Protein AF-A0A7C7LT31-F1 (afdb_monomer_lite)

Secondary structure (DSSP, 8-state):
---TT----TT--SS----HHHHHHHHHHHHHHHHHHHHHHHHHHHHHHH-GGGGGGGHHHHHHHHHHHHHHHTT-HHHHHHHHHHHHHHHHHHHHHHHHHHHHHHTT-HHHHHHHHHHHHHHHHHHHHHHHHTSHHHHHHHHTPPP--GGGGG--TT-EEEE-TTT--EEEE-GGG--TT-B-TTT--BSS-GGGTTT-

Structure (mmCIF, N/CA/C/O backbone):
data_AF-A0A7C7LT31-F1
#
_entry.id   AF-A0A7C7LT31-F1
#
loop_
_atom_site.group_PDB
_atom_site.id
_atom_site.type_symbol
_atom_site.label_atom_id
_atom_site.label_alt_id
_atom_site.label_comp_id
_atom_site.label_asym_id
_atom_site.label_entity_id
_atom_site.label_seq_id
_atom_site.pdbx_PDB_ins_code
_atom_site.Cartn_x
_atom_site.Cartn_y
_atom_site.Cartn_z
_atom_site.occupancy
_atom_site.B_iso_or_equiv
_atom_site.auth_seq_id
_atom_site.auth_comp_id
_atom_site.auth_asym_id
_atom_site.auth_atom_id
_atom_site.pdbx_PDB_model_num
ATOM 1 N N . MET A 1 1 ? -33.731 3.104 19.868 1.00 31.05 1 MET A N 1
ATOM 2 C CA . MET A 1 1 ? -33.285 1.792 20.377 1.00 31.05 1 MET A CA 1
ATOM 3 C C . MET A 1 1 ? -31.829 1.647 19.975 1.00 31.05 1 MET A C 1
ATOM 5 O O . MET A 1 1 ? -31.552 1.306 18.834 1.00 31.05 1 MET A O 1
ATOM 9 N N . GLN A 1 2 ? -30.932 2.089 20.855 1.00 33.53 2 GLN A N 1
ATOM 10 C CA . GLN A 1 2 ? -29.482 2.021 20.676 1.00 33.53 2 GLN A CA 1
ATOM 11 C C . GLN A 1 2 ? -29.031 0.594 20.988 1.00 33.53 2 GLN A C 1
ATOM 13 O O . GLN A 1 2 ? -29.342 0.083 22.062 1.00 33.53 2 GLN A O 1
ATOM 18 N N . SER A 1 3 ? -28.372 -0.052 20.026 1.00 32.75 3 SER A N 1
ATOM 19 C CA . SER A 1 3 ? -27.660 -1.314 20.252 1.00 32.75 3 SER A CA 1
ATOM 20 C C . SER A 1 3 ? -26.448 -1.003 21.124 1.00 32.75 3 SER A C 1
ATOM 22 O O . SER A 1 3 ? -25.732 -0.046 20.834 1.00 32.75 3 SER A O 1
ATOM 24 N N . GLY A 1 4 ? -26.246 -1.763 22.198 1.00 39.78 4 GLY A N 1
ATOM 25 C CA . GLY A 1 4 ? -25.195 -1.560 23.202 1.00 39.78 4 GLY A CA 1
ATOM 26 C C . GLY A 1 4 ? -23.778 -1.909 22.732 1.00 39.78 4 GLY A C 1
ATOM 27 O O . GLY A 1 4 ? -22.994 -2.407 23.529 1.00 39.78 4 GLY A O 1
ATOM 28 N N . ASP A 1 5 ? -23.459 -1.659 21.461 1.00 44.97 5 ASP A N 1
ATOM 29 C CA . ASP A 1 5 ? -22.181 -2.022 20.831 1.00 44.97 5 ASP A CA 1
ATOM 30 C C . ASP A 1 5 ? -21.259 -0.809 20.604 1.00 44.97 5 ASP A C 1
ATOM 32 O O . ASP A 1 5 ? -20.153 -0.944 20.078 1.00 44.97 5 ASP A O 1
ATOM 36 N N . ASP A 1 6 ? -21.690 0.388 21.014 1.00 41.38 6 ASP A N 1
ATOM 37 C CA . ASP A 1 6 ? -20.847 1.579 20.983 1.00 41.38 6 ASP A CA 1
ATOM 38 C C . ASP A 1 6 ? -19.864 1.535 22.160 1.00 41.38 6 ASP A C 1
ATOM 40 O O . ASP A 1 6 ? -20.187 1.846 23.307 1.00 41.38 6 ASP A O 1
ATOM 44 N N . ILE A 1 7 ? -18.627 1.141 21.861 1.00 50.25 7 ILE A N 1
ATOM 45 C CA . ILE A 1 7 ? -17.480 1.281 22.760 1.00 50.25 7 ILE A CA 1
ATOM 46 C C . ILE A 1 7 ? -17.193 2.768 23.025 1.00 50.25 7 ILE A C 1
ATOM 48 O O . ILE A 1 7 ? -16.455 3.429 22.294 1.00 50.25 7 ILE A O 1
ATOM 52 N N . VAL A 1 8 ? -17.782 3.311 24.089 1.00 43.00 8 VAL A N 1
ATOM 53 C CA . VAL A 1 8 ? -17.514 4.676 24.556 1.00 43.00 8 VAL A CA 1
ATOM 54 C C . VAL A 1 8 ? -16.225 4.682 25.376 1.00 43.00 8 VAL A C 1
ATOM 56 O O . VAL A 1 8 ? -16.163 4.135 26.474 1.00 43.00 8 VAL A O 1
ATOM 59 N N . PHE A 1 9 ? -15.179 5.325 24.852 1.00 42.56 9 PHE A N 1
ATOM 60 C CA . PHE A 1 9 ? -13.979 5.626 25.632 1.00 42.56 9 PHE A CA 1
ATOM 61 C C . PHE A 1 9 ? -14.298 6.723 26.657 1.00 42.56 9 PHE A C 1
ATOM 63 O O . PHE A 1 9 ? -14.602 7.863 26.284 1.00 42.56 9 PHE A O 1
ATOM 70 N N . ALA A 1 10 ? -14.206 6.375 27.943 1.00 38.75 10 ALA A N 1
ATOM 71 C CA . ALA A 1 10 ? -14.372 7.308 29.054 1.00 38.75 10 ALA A CA 1
ATOM 72 C C . ALA A 1 10 ? -13.403 8.499 28.906 1.00 38.75 10 ALA A C 1
ATOM 74 O O . ALA A 1 10 ? -12.193 8.310 28.774 1.00 38.75 10 ALA A O 1
ATOM 75 N N . GLY A 1 11 ? -13.948 9.721 28.887 1.00 43.50 11 GLY A N 1
ATOM 76 C CA . GLY A 1 11 ? -13.191 10.972 28.734 1.00 43.50 11 GLY A CA 1
ATOM 77 C C . GLY A 1 11 ? -13.237 11.621 27.344 1.00 43.50 11 GLY A C 1
ATOM 78 O O . GLY A 1 11 ? -12.588 12.646 27.140 1.00 43.50 11 GLY A O 1
ATOM 79 N N . SER A 1 12 ? -13.995 11.077 26.384 1.00 40.34 12 SER A N 1
ATOM 80 C CA . SER A 1 12 ? -14.249 11.762 25.109 1.00 40.34 12 SER A CA 1
ATOM 81 C C . SER A 1 12 ? -15.575 12.531 25.140 1.00 40.34 12 SER A C 1
ATOM 83 O O . SER A 1 12 ? -16.625 11.976 25.451 1.00 40.34 12 SER A O 1
ATOM 85 N N . VAL A 1 13 ? -15.509 13.833 24.839 1.00 35.53 13 VAL A N 1
ATOM 86 C CA . VAL A 1 13 ? -16.669 14.723 24.656 1.00 35.53 13 VAL A CA 1
ATOM 87 C C . VAL A 1 13 ? -17.620 14.087 23.628 1.00 35.53 13 VAL A C 1
ATOM 89 O O . VAL A 1 13 ? -17.125 13.593 22.607 1.00 35.53 13 VAL A O 1
ATOM 92 N N . PRO A 1 14 ? -18.953 14.095 23.836 1.00 40.50 14 PRO A N 1
ATOM 93 C CA . PRO A 1 14 ? -19.925 13.511 22.915 1.00 40.50 14 PRO A CA 1
ATOM 94 C C . PRO A 1 14 ? -20.113 14.417 21.691 1.00 40.50 14 PRO A C 1
ATOM 96 O O . PRO A 1 14 ? -21.203 14.883 21.381 1.00 40.50 14 PRO A O 1
ATOM 99 N N . GLU A 1 15 ? -19.034 14.669 20.962 1.00 38.50 15 GLU A N 1
ATOM 100 C CA . GLU A 1 15 ? -19.070 15.301 19.660 1.00 38.50 15 GLU A CA 1
ATOM 101 C C . GLU A 1 15 ? -18.434 14.336 18.667 1.00 38.50 15 GLU A C 1
ATOM 103 O O . GLU A 1 15 ? -17.227 14.314 18.444 1.00 38.50 15 GLU A O 1
ATOM 108 N N . LYS A 1 16 ? -19.290 13.485 18.088 1.00 40.53 16 LYS A N 1
ATOM 109 C CA . LYS A 1 16 ? -19.018 12.755 16.847 1.00 40.53 16 LYS A CA 1
ATOM 110 C C . LYS A 1 16 ? -17.649 12.060 16.873 1.00 40.53 16 LYS A C 1
ATOM 112 O O . LYS A 1 16 ? -16.746 12.442 16.123 1.00 40.53 16 LYS A O 1
ATOM 117 N N . PHE A 1 17 ? -17.506 11.044 17.733 1.00 43.91 17 PHE A N 1
ATOM 118 C CA . PHE A 1 17 ? -16.345 10.151 17.760 1.00 43.91 17 PHE A CA 1
ATOM 119 C C . PHE A 1 17 ? -16.142 9.588 16.348 1.00 43.91 17 PHE A C 1
ATOM 121 O O . PHE A 1 17 ? -16.794 8.642 15.910 1.00 43.91 17 PHE A O 1
ATOM 128 N N . ASN A 1 18 ? -15.285 10.250 15.572 1.00 45.12 18 ASN A N 1
ATOM 129 C CA . ASN A 1 18 ? -14.851 9.758 14.281 1.00 45.12 18 ASN A CA 1
ATOM 130 C C . ASN A 1 18 ? -13.884 8.633 14.598 1.00 45.12 18 ASN A C 1
ATOM 132 O O . ASN A 1 18 ? -12.683 8.865 14.723 1.00 45.12 18 ASN A O 1
ATOM 136 N N . ASP A 1 19 ? -14.459 7.453 14.775 1.00 63.31 19 ASP A N 1
ATOM 137 C CA . ASP A 1 19 ? -13.818 6.197 15.106 1.00 63.31 19 ASP A CA 1
ATOM 138 C C . ASP A 1 19 ? -12.431 6.129 14.429 1.00 63.31 19 ASP A C 1
ATOM 140 O O . ASP A 1 19 ? -12.364 6.140 13.191 1.00 63.31 19 ASP A O 1
ATOM 144 N N . PRO A 1 20 ? -11.301 6.172 15.164 1.00 66.31 20 PRO A N 1
ATOM 145 C CA . PRO A 1 20 ? -9.965 6.296 14.566 1.00 66.31 20 PRO A CA 1
ATOM 146 C C . PRO A 1 20 ? -9.676 5.154 13.580 1.00 66.31 20 PRO A C 1
ATOM 148 O O . PRO A 1 20 ? -8.985 5.339 12.574 1.00 66.31 20 PRO A O 1
ATOM 151 N N . LEU A 1 21 ? -10.303 3.999 13.810 1.00 70.44 21 LEU A N 1
ATOM 152 C CA . LEU A 1 21 ? -10.315 2.833 12.931 1.00 70.44 21 LEU A CA 1
ATOM 153 C C . LEU A 1 21 ? -11.051 3.092 11.605 1.00 70.44 21 LEU A C 1
ATOM 155 O O . LEU A 1 21 ? -10.582 2.665 10.550 1.00 70.44 21 LEU A O 1
ATOM 159 N N . SER A 1 22 ? -12.143 3.864 11.613 1.00 73.25 22 SER A N 1
ATOM 160 C CA . SER A 1 22 ? -12.849 4.277 10.392 1.00 73.25 22 SER A CA 1
ATOM 161 C C . SER A 1 22 ? -12.007 5.219 9.531 1.00 73.25 22 SER A C 1
ATOM 163 O O . SER A 1 22 ? -11.951 5.054 8.309 1.00 73.25 22 SER A O 1
ATOM 165 N N . ARG A 1 23 ? -11.270 6.146 10.162 1.00 73.75 23 ARG A N 1
ATOM 166 C CA . ARG A 1 23 ? -10.312 7.018 9.468 1.00 73.75 23 ARG A CA 1
ATOM 167 C C . ARG A 1 23 ? -9.164 6.202 8.883 1.00 73.75 23 ARG A C 1
ATOM 169 O O . ARG A 1 23 ? -8.817 6.398 7.719 1.00 73.75 23 ARG A O 1
ATOM 176 N N . LEU A 1 24 ? -8.628 5.244 9.642 1.00 77.50 24 LEU A N 1
ATOM 177 C CA . LEU A 1 24 ? -7.605 4.317 9.160 1.00 77.50 24 LEU A CA 1
ATOM 178 C C . LEU A 1 24 ? -8.113 3.482 7.974 1.00 77.50 24 LEU A C 1
ATOM 180 O O . LEU A 1 24 ? -7.404 3.342 6.976 1.00 77.50 24 LEU A O 1
ATOM 184 N N . HIS A 1 25 ? -9.348 2.977 8.036 1.00 82.81 25 HIS A N 1
ATOM 185 C CA . HIS A 1 25 ? -9.984 2.248 6.940 1.00 82.81 25 HIS A CA 1
ATOM 186 C C . HIS A 1 25 ? -10.125 3.117 5.686 1.00 82.81 25 HIS A C 1
ATOM 188 O O . HIS A 1 25 ? -9.749 2.680 4.601 1.00 82.81 25 HIS A O 1
ATOM 194 N N . GLN A 1 26 ? -10.593 4.361 5.816 1.00 83.50 26 GLN A N 1
ATOM 195 C CA . GLN A 1 26 ? -10.738 5.280 4.685 1.00 83.50 26 GLN A CA 1
ATOM 196 C C . GLN A 1 26 ? -9.379 5.651 4.072 1.00 83.50 26 GLN A C 1
ATOM 198 O O . GLN A 1 26 ? -9.204 5.588 2.854 1.00 83.50 26 GLN A O 1
ATOM 203 N N . GLN A 1 27 ? -8.381 5.956 4.904 1.00 84.50 27 GLN A N 1
ATOM 204 C CA . GLN A 1 27 ? -7.008 6.215 4.460 1.00 84.50 27 GLN A CA 1
ATOM 205 C C . GLN A 1 27 ? -6.371 4.999 3.782 1.00 84.50 27 GLN A C 1
ATOM 207 O O . GLN A 1 27 ? -5.560 5.148 2.867 1.00 84.50 27 GLN A O 1
ATOM 212 N N . THR A 1 28 ? -6.697 3.794 4.240 1.00 83.94 28 THR A N 1
ATOM 213 C CA . THR A 1 28 ? -6.206 2.539 3.663 1.00 83.94 28 THR A CA 1
ATOM 214 C C . THR A 1 28 ? -6.921 2.214 2.360 1.00 83.94 28 THR A C 1
ATOM 216 O O . THR A 1 28 ? -6.267 1.857 1.389 1.00 83.94 28 THR A O 1
ATOM 219 N N . SER A 1 29 ? -8.236 2.413 2.293 1.00 85.56 29 SER A N 1
ATOM 220 C CA . SER A 1 29 ? -9.030 2.247 1.074 1.00 85.56 29 SER A CA 1
ATOM 221 C C . SER A 1 29 ? -8.532 3.172 -0.038 1.00 85.56 29 SER A C 1
ATOM 223 O O . SER A 1 29 ? -8.319 2.726 -1.165 1.00 85.56 29 SER A O 1
ATOM 225 N N . ASN A 1 30 ? -8.246 4.436 0.287 1.00 87.25 30 ASN A N 1
ATOM 226 C CA . ASN A 1 30 ? -7.673 5.384 -0.667 1.00 87.25 30 ASN A CA 1
ATOM 227 C C . ASN A 1 30 ? -6.266 4.970 -1.122 1.00 87.25 30 ASN A C 1
ATOM 229 O O . ASN A 1 30 ? -5.930 5.138 -2.291 1.00 87.25 30 ASN A O 1
ATOM 233 N N . LEU A 1 31 ? -5.454 4.384 -0.235 1.00 87.12 31 LEU A N 1
ATOM 234 C CA . LEU A 1 31 ? -4.153 3.846 -0.629 1.00 87.12 31 LEU A CA 1
ATOM 235 C C . LEU A 1 31 ? -4.285 2.621 -1.545 1.00 87.12 31 LEU A C 1
ATOM 237 O O . LEU A 1 31 ? -3.565 2.528 -2.534 1.00 87.12 31 LEU A O 1
ATOM 241 N N . VAL A 1 32 ? -5.190 1.686 -1.249 1.00 88.31 32 VAL A N 1
ATOM 242 C CA . VAL A 1 32 ? -5.447 0.519 -2.113 1.00 88.31 32 VAL A CA 1
ATOM 243 C C . VAL A 1 32 ? -5.881 0.983 -3.508 1.00 88.31 32 VAL A C 1
ATOM 245 O O . VAL A 1 32 ? -5.410 0.451 -4.511 1.00 88.31 32 VAL A O 1
ATOM 248 N N . LEU A 1 33 ? -6.696 2.037 -3.600 1.00 89.56 33 LEU A N 1
ATOM 249 C CA . LEU A 1 33 ? -7.039 2.659 -4.880 1.00 89.56 33 LEU A CA 1
ATOM 250 C C . LEU A 1 33 ? -5.815 3.270 -5.574 1.00 89.56 33 LEU A C 1
ATOM 252 O O . LEU A 1 33 ? -5.575 2.987 -6.744 1.00 89.56 33 LEU A O 1
ATOM 256 N N . ALA A 1 34 ? -5.013 4.063 -4.860 1.00 89.44 34 ALA A N 1
ATOM 257 C CA . ALA A 1 34 ? -3.817 4.691 -5.421 1.00 89.44 34 ALA A CA 1
ATOM 258 C C . ALA A 1 34 ? -2.803 3.653 -5.937 1.00 89.44 34 ALA A C 1
ATOM 260 O O . ALA A 1 34 ? -2.273 3.791 -7.037 1.00 89.44 34 ALA A O 1
ATOM 261 N N . THR A 1 35 ? -2.578 2.577 -5.181 1.00 89.31 35 THR A N 1
ATOM 262 C CA . THR A 1 35 ? -1.697 1.470 -5.585 1.00 89.31 35 THR A CA 1
ATOM 263 C C . THR A 1 35 ? -2.259 0.696 -6.777 1.00 89.31 35 THR A C 1
ATOM 265 O O . THR A 1 35 ? -1.500 0.358 -7.680 1.00 89.31 35 THR A O 1
ATOM 268 N N . THR A 1 36 ? -3.580 0.496 -6.849 1.00 90.50 36 THR A N 1
ATOM 269 C CA . THR A 1 36 ? -4.251 -0.088 -8.026 1.00 90.50 36 THR A CA 1
ATOM 270 C C . THR A 1 36 ? -4.017 0.749 -9.281 1.00 90.50 36 THR A C 1
ATOM 272 O O . THR A 1 36 ? -3.628 0.212 -10.318 1.00 90.50 36 THR A O 1
ATOM 275 N N . LEU A 1 37 ? -4.213 2.068 -9.187 1.00 91.00 37 LEU A N 1
ATOM 276 C CA . LEU A 1 37 ? -3.983 2.986 -10.304 1.00 91.00 37 LEU A CA 1
ATOM 277 C C . LEU A 1 37 ? -2.517 2.977 -10.738 1.00 91.00 37 LEU A C 1
ATOM 279 O O . LEU A 1 37 ? -2.231 2.918 -11.930 1.00 91.00 37 LEU A O 1
ATOM 283 N N . MET A 1 38 ? -1.589 2.974 -9.782 1.00 90.69 38 MET A N 1
ATOM 284 C CA . MET A 1 38 ? -0.160 2.955 -10.081 1.00 90.69 38 MET A CA 1
ATOM 285 C C . MET A 1 38 ? 0.278 1.652 -10.756 1.00 90.69 38 MET A C 1
ATOM 287 O O . MET A 1 38 ? 1.018 1.701 -11.733 1.00 90.69 38 MET A O 1
ATOM 291 N N . ILE A 1 39 ? -0.229 0.495 -10.316 1.00 90.69 39 ILE A N 1
ATOM 292 C CA . ILE A 1 39 ? -0.014 -0.781 -11.018 1.00 90.69 39 ILE A CA 1
ATOM 293 C C . ILE A 1 39 ? -0.571 -0.710 -12.443 1.00 90.69 39 ILE A C 1
ATOM 295 O O . ILE A 1 39 ? 0.099 -1.144 -13.376 1.00 90.69 39 ILE A O 1
ATOM 299 N N . GLY A 1 40 ? -1.758 -0.126 -12.627 1.00 89.94 40 GLY A N 1
ATOM 300 C CA . GLY A 1 40 ? -2.336 0.107 -13.950 1.00 89.94 40 GLY A CA 1
ATOM 301 C C . GLY A 1 40 ? -1.428 0.936 -14.861 1.00 89.94 40 GLY A C 1
ATOM 302 O O . GLY A 1 40 ? -1.204 0.557 -16.007 1.00 89.94 40 GLY A O 1
ATOM 303 N N . LEU A 1 41 ? -0.850 2.024 -14.344 1.00 89.19 41 LEU A N 1
ATOM 304 C CA . LEU A 1 41 ? 0.090 2.869 -15.088 1.00 89.19 41 LEU A CA 1
ATOM 305 C C . LEU A 1 41 ? 1.384 2.129 -15.451 1.00 89.19 41 LEU A C 1
ATOM 307 O O . LEU A 1 41 ? 1.870 2.258 -16.574 1.00 89.19 41 LEU A O 1
ATOM 311 N N . LEU A 1 42 ? 1.929 1.326 -14.534 1.00 88.94 42 LEU A N 1
ATOM 312 C CA . LEU A 1 42 ? 3.128 0.525 -14.799 1.00 88.94 42 LEU A CA 1
ATOM 313 C C . LEU A 1 42 ? 2.863 -0.542 -15.863 1.00 88.94 42 LEU A C 1
ATOM 315 O O . LEU A 1 42 ? 3.642 -0.679 -16.803 1.00 88.94 42 LEU A O 1
ATOM 319 N N . LEU A 1 43 ? 1.743 -1.260 -15.749 1.00 88.56 43 LEU A N 1
ATOM 320 C CA . LEU A 1 43 ? 1.325 -2.245 -16.745 1.00 88.56 43 LEU A CA 1
ATOM 321 C C . LEU A 1 43 ? 1.116 -1.596 -18.111 1.00 88.56 43 LEU A C 1
ATOM 323 O O . LEU A 1 43 ? 1.542 -2.158 -19.115 1.00 88.56 43 LEU A O 1
ATOM 327 N N . TRP A 1 44 ? 0.518 -0.404 -18.152 1.00 88.94 44 TRP A N 1
ATOM 328 C CA . TRP A 1 44 ? 0.360 0.362 -19.384 1.00 88.94 44 TRP A CA 1
ATOM 329 C C . TRP A 1 44 ? 1.715 0.701 -20.013 1.00 88.94 44 TRP A C 1
ATOM 331 O O . TRP A 1 44 ? 1.927 0.424 -21.192 1.00 88.94 44 TRP A O 1
ATOM 341 N N . GLY A 1 45 ? 2.659 1.232 -19.228 1.00 87.81 45 GLY A N 1
ATOM 342 C CA . GLY A 1 45 ? 4.009 1.550 -19.702 1.00 87.81 45 GLY A CA 1
ATOM 343 C C . GLY A 1 45 ? 4.729 0.330 -20.287 1.00 87.81 45 GLY A C 1
ATOM 344 O O . GLY A 1 45 ? 5.258 0.386 -21.397 1.00 87.81 45 GLY A O 1
ATOM 345 N N . VAL A 1 46 ? 4.674 -0.810 -19.598 1.00 87.62 46 VAL A N 1
ATOM 346 C CA . VAL A 1 46 ? 5.315 -2.056 -20.047 1.00 87.62 46 VAL A CA 1
ATOM 347 C C . VAL A 1 46 ? 4.627 -2.651 -21.281 1.00 87.62 46 VAL A C 1
ATOM 349 O O . VAL A 1 46 ? 5.298 -3.009 -22.245 1.00 87.62 46 VAL A O 1
ATOM 352 N N . LEU A 1 47 ? 3.293 -2.737 -21.310 1.00 87.75 47 LEU A N 1
ATOM 353 C CA . LEU A 1 47 ? 2.587 -3.287 -22.475 1.00 87.75 47 LEU A CA 1
ATOM 354 C C . LEU A 1 47 ? 2.745 -2.393 -23.705 1.00 87.75 47 LEU A C 1
ATOM 356 O O . LEU A 1 47 ? 2.928 -2.912 -24.802 1.00 87.75 47 L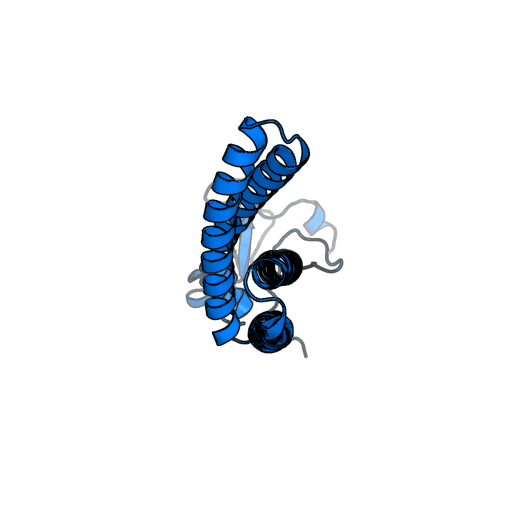EU A O 1
ATOM 360 N N . SER A 1 48 ? 2.724 -1.069 -23.532 1.00 87.06 48 SER A N 1
ATOM 361 C CA . SER A 1 48 ? 2.898 -0.129 -24.646 1.00 87.06 48 SER A CA 1
ATOM 362 C C . SER A 1 48 ? 4.261 -0.260 -25.335 1.00 87.06 48 SER A C 1
ATOM 364 O O . SER A 1 48 ? 4.358 -0.007 -26.534 1.00 87.06 48 SER A O 1
ATOM 366 N N . THR A 1 49 ? 5.288 -0.709 -24.606 1.00 86.62 49 THR A N 1
ATOM 367 C CA . THR A 1 49 ? 6.653 -0.884 -25.123 1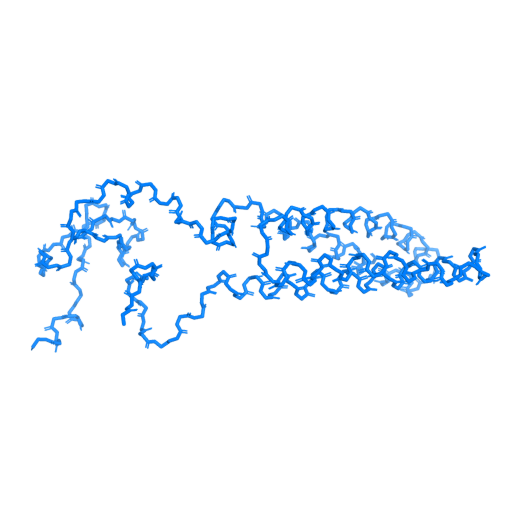.00 86.62 49 THR A CA 1
ATOM 368 C C . THR A 1 49 ? 6.911 -2.285 -25.678 1.00 86.62 49 THR A C 1
ATOM 370 O O . THR A 1 49 ? 7.567 -2.409 -26.708 1.00 86.62 49 THR A O 1
ATOM 373 N N . ILE A 1 50 ? 6.391 -3.339 -25.036 1.00 86.94 50 ILE A N 1
ATOM 374 C CA . ILE A 1 50 ? 6.667 -4.737 -25.417 1.00 86.94 50 ILE A CA 1
ATOM 375 C C . ILE A 1 50 ? 5.645 -5.283 -26.423 1.00 86.94 50 ILE A C 1
ATOM 377 O O . ILE A 1 50 ? 6.009 -5.976 -27.370 1.00 86.94 50 ILE A O 1
ATOM 381 N N . ALA A 1 51 ? 4.357 -5.016 -26.205 1.00 83.25 51 ALA A N 1
ATOM 382 C CA . ALA A 1 51 ? 3.258 -5.651 -26.929 1.00 83.25 51 ALA A CA 1
ATOM 383 C C . ALA A 1 51 ? 2.097 -4.665 -27.110 1.00 83.25 51 ALA A C 1
ATOM 385 O O . ALA A 1 51 ? 1.011 -4.834 -26.551 1.00 83.25 51 ALA A O 1
ATOM 386 N N . SER A 1 52 ? 2.329 -3.626 -27.915 1.00 83.12 52 SER A N 1
ATOM 387 C CA . SER A 1 52 ? 1.369 -2.542 -28.169 1.00 83.12 52 SER A CA 1
ATOM 388 C C . SER A 1 52 ? 0.021 -3.037 -28.708 1.00 83.12 52 SER A C 1
ATOM 390 O O . SER A 1 52 ? -1.023 -2.478 -28.376 1.00 83.12 52 SER A O 1
ATOM 392 N N . SER A 1 53 ? 0.018 -4.133 -29.471 1.00 84.88 53 SER A N 1
ATOM 393 C CA . SER A 1 53 ? -1.201 -4.780 -29.961 1.00 84.88 53 SER A CA 1
ATOM 394 C C . SER A 1 53 ? -2.017 -5.460 -28.864 1.00 84.88 53 SER A C 1
ATOM 396 O O . SER A 1 53 ? -3.201 -5.663 -29.070 1.00 84.88 53 SER A O 1
ATOM 398 N N . ALA A 1 54 ? -1.438 -5.794 -27.709 1.00 84.00 54 ALA A N 1
ATOM 399 C CA . ALA A 1 54 ? -2.114 -6.488 -26.611 1.00 84.00 54 ALA A CA 1
ATOM 400 C C . ALA A 1 54 ? -2.650 -5.535 -25.527 1.00 84.00 54 ALA A C 1
ATOM 402 O O . ALA A 1 54 ? -3.136 -5.983 -24.489 1.00 84.00 54 ALA A O 1
ATOM 403 N N . ILE A 1 55 ? -2.579 -4.218 -25.745 1.00 84.00 55 ILE A N 1
ATOM 404 C CA . ILE A 1 55 ? -2.876 -3.216 -24.715 1.00 84.00 55 ILE A CA 1
ATOM 405 C C . ILE A 1 55 ? -4.318 -3.286 -24.190 1.00 84.00 55 ILE A C 1
ATOM 407 O O . ILE A 1 55 ? -4.562 -2.991 -23.024 1.00 84.00 55 ILE A O 1
ATOM 411 N N . TYR A 1 56 ? -5.263 -3.766 -25.005 1.00 84.25 56 TYR A N 1
ATOM 412 C CA . TYR A 1 56 ? -6.657 -3.981 -24.601 1.00 84.25 56 TYR A CA 1
ATOM 413 C C . TYR A 1 56 ? -6.817 -5.035 -23.493 1.00 84.25 56 TYR A C 1
ATOM 415 O O . TYR A 1 56 ? -7.815 -5.022 -22.774 1.00 84.25 56 TYR A O 1
ATOM 423 N N . LEU A 1 57 ? -5.838 -5.928 -23.300 1.00 84.38 57 LEU A N 1
ATOM 424 C CA . LEU A 1 57 ? -5.884 -6.943 -22.244 1.00 84.38 57 LEU A CA 1
ATOM 425 C C . LEU A 1 57 ? -5.705 -6.350 -20.840 1.00 84.38 57 LEU A C 1
ATOM 427 O O . LEU A 1 57 ? -6.052 -7.012 -19.864 1.00 84.38 57 LEU A O 1
ATOM 431 N N . ILE A 1 58 ? -5.232 -5.102 -20.714 1.00 87.25 58 ILE A N 1
ATOM 432 C CA . ILE A 1 58 ? -5.032 -4.434 -19.417 1.00 87.25 58 ILE A CA 1
ATOM 433 C C . ILE A 1 58 ? -6.340 -4.193 -18.652 1.00 87.25 58 ILE A C 1
ATOM 435 O O . ILE A 1 58 ? -6.339 -4.085 -17.423 1.00 87.25 58 ILE A O 1
ATOM 439 N N . SER A 1 59 ? -7.473 -4.142 -19.356 1.00 85.56 59 SER A N 1
ATOM 440 C CA . SER A 1 59 ? -8.782 -3.925 -18.742 1.00 85.56 59 SER A CA 1
ATOM 441 C C . SER A 1 59 ? -9.159 -5.048 -17.775 1.00 85.56 59 SER A C 1
ATOM 443 O O . SER A 1 59 ? -9.791 -4.781 -16.758 1.00 85.56 59 SER A O 1
ATOM 445 N N . VAL A 1 60 ? -8.728 -6.286 -18.043 1.00 88.69 60 VAL A N 1
ATOM 446 C CA . VAL A 1 60 ? -9.037 -7.457 -17.206 1.00 88.69 60 VAL A CA 1
ATOM 447 C C . VAL A 1 60 ? -8.401 -7.358 -15.808 1.00 88.69 60 VAL A C 1
ATOM 449 O O . VAL A 1 60 ? -9.148 -7.387 -14.825 1.00 88.69 60 VAL A O 1
ATOM 452 N N . PRO A 1 61 ? -7.068 -7.194 -15.656 1.00 87.56 61 PRO A N 1
ATOM 453 C CA . PRO A 1 61 ? -6.452 -7.063 -14.337 1.00 87.56 61 PRO A CA 1
ATOM 454 C C . PRO A 1 61 ? -6.892 -5.788 -13.611 1.00 87.56 61 PRO A C 1
ATOM 456 O O . PRO A 1 61 ? -7.095 -5.827 -12.400 1.00 87.56 61 PRO A O 1
ATOM 459 N N . LEU A 1 62 ? -7.107 -4.673 -14.321 1.00 88.69 62 LEU A N 1
ATOM 460 C CA . LEU A 1 62 ? -7.595 -3.437 -13.698 1.00 88.69 62 LEU A CA 1
ATOM 461 C C . LEU A 1 62 ? -9.009 -3.588 -13.139 1.00 88.69 62 LEU A C 1
ATOM 463 O O . LEU A 1 62 ? -9.278 -3.128 -12.030 1.00 88.69 62 LEU A O 1
ATOM 467 N N . PHE A 1 63 ? -9.900 -4.256 -13.873 1.00 90.56 63 PHE A N 1
ATOM 468 C CA . PHE A 1 63 ? -11.252 -4.528 -13.399 1.00 90.56 63 PHE A CA 1
ATOM 469 C C . PHE A 1 63 ? -11.230 -5.415 -12.151 1.00 90.56 63 PHE A C 1
ATOM 471 O O . PHE A 1 63 ? -11.919 -5.126 -11.174 1.00 90.56 63 PHE A O 1
ATOM 478 N N . PHE A 1 64 ? -10.385 -6.449 -12.144 1.00 90.12 64 PHE A N 1
ATOM 479 C CA . PHE A 1 64 ? -10.231 -7.336 -10.994 1.00 90.12 64 PHE A CA 1
ATOM 480 C C . PHE A 1 64 ? -9.686 -6.609 -9.753 1.00 90.12 64 PHE A C 1
ATOM 482 O O . PHE A 1 64 ? -10.244 -6.741 -8.664 1.00 90.12 64 PHE A O 1
ATOM 489 N N . LEU A 1 65 ? -8.648 -5.781 -9.901 1.00 89.94 65 LEU A N 1
ATOM 490 C CA . LEU A 1 65 ? -8.100 -4.991 -8.790 1.00 89.94 65 LEU A CA 1
ATOM 491 C C . LEU A 1 65 ? -9.087 -3.913 -8.305 1.00 89.94 65 LEU A C 1
ATOM 493 O O . LEU A 1 65 ? -9.234 -3.694 -7.102 1.00 89.94 65 LEU A O 1
ATOM 497 N N . GLY A 1 66 ? -9.820 -3.277 -9.224 1.00 88.25 66 GLY A N 1
ATOM 498 C CA . GLY A 1 66 ? -10.885 -2.327 -8.894 1.00 88.25 66 GLY A CA 1
ATOM 499 C C . GLY A 1 66 ? -12.040 -2.983 -8.133 1.00 88.25 66 GLY A C 1
ATOM 500 O O . GLY A 1 66 ? -12.568 -2.406 -7.180 1.00 88.25 66 GLY A O 1
ATOM 501 N N . TRP A 1 67 ? -12.382 -4.223 -8.492 1.00 90.88 67 TRP A N 1
ATOM 502 C CA . TRP A 1 67 ? -13.349 -5.033 -7.757 1.00 90.88 67 TRP A CA 1
ATOM 503 C C . TRP A 1 67 ? -12.885 -5.330 -6.327 1.00 90.88 67 TRP A C 1
ATOM 505 O O . TRP A 1 67 ? -13.681 -5.202 -5.397 1.00 90.88 67 TRP A O 1
ATOM 515 N N . ILE A 1 68 ? -11.604 -5.664 -6.119 1.00 88.25 68 ILE A N 1
ATOM 516 C CA . ILE A 1 68 ? -11.041 -5.867 -4.771 1.00 88.25 68 ILE A CA 1
ATOM 517 C C . ILE A 1 68 ? -11.149 -4.583 -3.944 1.00 88.25 68 ILE A C 1
ATOM 519 O O . ILE A 1 68 ? -11.597 -4.632 -2.797 1.00 88.25 68 ILE A O 1
ATOM 523 N N . TRP A 1 69 ? -10.811 -3.428 -4.522 1.00 89.81 69 TRP A N 1
ATOM 524 C CA . TRP A 1 69 ? -10.966 -2.140 -3.844 1.00 89.81 69 TRP A CA 1
ATOM 525 C C . TRP A 1 69 ? -12.422 -1.868 -3.438 1.00 89.81 69 TRP A C 1
ATOM 527 O O . TRP A 1 69 ? -12.690 -1.492 -2.292 1.00 89.81 69 TRP A O 1
ATOM 537 N N . TYR A 1 70 ? -13.370 -2.095 -4.350 1.00 88.25 70 TYR A N 1
ATOM 538 C CA . TYR A 1 70 ? -14.794 -1.927 -4.067 1.00 88.25 70 TYR A CA 1
ATOM 539 C C . TYR A 1 70 ? -15.262 -2.877 -2.955 1.00 88.25 70 TYR A C 1
ATOM 541 O O . TYR A 1 70 ? -15.916 -2.447 -2.002 1.00 88.25 70 TYR A O 1
ATOM 549 N N . ALA A 1 71 ? -14.857 -4.149 -3.021 1.00 85.19 71 ALA A N 1
ATOM 550 C CA . ALA A 1 71 ? -15.158 -5.145 -2.000 1.00 85.19 71 ALA A CA 1
ATOM 551 C C . ALA A 1 71 ? -14.591 -4.734 -0.629 1.00 85.19 71 ALA A C 1
ATOM 553 O O . ALA A 1 71 ? -15.297 -4.832 0.379 1.00 85.19 71 ALA A O 1
ATOM 554 N N . PHE A 1 72 ? -13.367 -4.195 -0.598 1.00 85.50 72 PHE A N 1
ATOM 555 C CA . PHE A 1 72 ? -12.731 -3.701 0.621 1.00 85.50 72 PHE A CA 1
ATOM 556 C C . PHE A 1 72 ? -13.488 -2.508 1.212 1.00 85.50 72 PHE A C 1
ATOM 558 O O . PHE A 1 72 ? -13.753 -2.495 2.414 1.00 85.50 72 PHE A O 1
ATOM 565 N N . LYS A 1 73 ? -13.897 -1.546 0.371 1.00 84.94 73 LYS A N 1
ATOM 566 C CA . LYS A 1 73 ? -14.714 -0.386 0.768 1.00 84.94 73 LYS A CA 1
ATOM 567 C C . LYS A 1 73 ? -16.086 -0.798 1.311 1.00 84.94 73 LYS A C 1
ATOM 569 O O . LYS A 1 73 ? -16.589 -0.168 2.233 1.00 84.94 73 LYS A O 1
ATOM 574 N N . SER A 1 74 ? -16.672 -1.870 0.778 1.00 83.00 74 SER A N 1
ATOM 575 C CA . SER A 1 74 ? -17.951 -2.425 1.245 1.00 83.00 74 SER A CA 1
ATOM 576 C C . SER A 1 74 ? -17.858 -3.275 2.525 1.00 83.00 74 SER A C 1
ATOM 578 O O . SER A 1 74 ? -18.847 -3.892 2.903 1.00 83.00 74 SER A O 1
ATOM 580 N N . ARG A 1 75 ? -16.688 -3.317 3.188 1.00 76.62 75 ARG A N 1
ATOM 581 C CA . ARG A 1 75 ? -16.433 -4.053 4.444 1.00 76.62 75 ARG A CA 1
ATOM 582 C C . ARG A 1 75 ? -16.778 -5.552 4.399 1.00 76.62 75 ARG A C 1
ATOM 584 O O . ARG A 1 75 ? -17.298 -6.110 5.358 1.00 76.62 75 ARG A O 1
ATOM 591 N N . ARG A 1 76 ? -16.493 -6.239 3.288 1.00 78.62 76 ARG A N 1
ATOM 592 C CA . ARG A 1 76 ? -16.714 -7.695 3.195 1.00 78.62 76 ARG A CA 1
ATOM 593 C C . ARG A 1 76 ? -15.583 -8.468 3.870 1.00 78.62 76 ARG A C 1
ATOM 595 O O . ARG A 1 76 ? -14.417 -8.212 3.589 1.00 78.62 76 ARG A O 1
ATOM 602 N N . SER A 1 77 ? -15.910 -9.477 4.677 1.00 75.31 77 SER A N 1
ATOM 603 C CA . SER A 1 77 ? -14.941 -10.260 5.468 1.00 75.31 77 SER A CA 1
ATOM 604 C C . SER A 1 77 ? -13.792 -10.871 4.647 1.00 75.31 77 SER A C 1
ATOM 606 O O . SER A 1 77 ? -12.640 -10.827 5.077 1.00 75.31 77 SER A O 1
ATOM 608 N N . TYR A 1 78 ? -14.068 -11.371 3.437 1.00 80.38 78 TYR A N 1
ATOM 609 C CA . TYR A 1 78 ? -13.044 -11.921 2.535 1.00 80.38 78 TYR A CA 1
ATOM 610 C C . TYR A 1 78 ? -12.168 -10.845 1.870 1.00 80.38 78 TYR A C 1
ATOM 612 O O . TYR A 1 78 ? -11.046 -11.125 1.447 1.00 80.38 78 TYR A O 1
ATOM 620 N N . ALA A 1 79 ? -12.657 -9.606 1.766 1.00 84.56 79 ALA A N 1
ATOM 621 C CA . ALA A 1 79 ? -11.964 -8.535 1.058 1.00 84.56 79 ALA A CA 1
ATOM 622 C C . ALA A 1 79 ? -10.748 -8.009 1.831 1.00 84.56 79 ALA A C 1
ATOM 624 O O . ALA A 1 79 ? -9.837 -7.464 1.215 1.00 84.56 79 ALA A O 1
ATOM 625 N N . LEU A 1 80 ? -10.699 -8.207 3.153 1.00 83.50 80 LEU A N 1
ATOM 626 C CA . LEU A 1 80 ? -9.545 -7.835 3.974 1.00 83.50 80 LEU A CA 1
ATOM 627 C C . LEU A 1 80 ? -8.299 -8.634 3.576 1.00 83.50 80 LEU A C 1
ATOM 629 O O . LEU A 1 80 ? -7.255 -8.043 3.305 1.00 83.50 80 LEU A O 1
ATOM 633 N N . VAL A 1 81 ? -8.430 -9.959 3.461 1.00 86.56 81 VAL A N 1
ATOM 634 C CA . VAL A 1 81 ? -7.320 -10.839 3.062 1.00 86.56 81 VAL A CA 1
ATOM 635 C C . VAL A 1 81 ? -6.905 -10.554 1.618 1.00 86.56 81 VAL A C 1
ATOM 637 O O . VAL A 1 81 ? -5.716 -10.460 1.326 1.00 86.56 81 VAL A O 1
ATOM 640 N N . LEU A 1 82 ? -7.870 -10.337 0.716 1.00 88.12 82 LEU A N 1
ATOM 641 C CA . LEU A 1 82 ? -7.572 -9.975 -0.673 1.00 88.12 82 LEU A CA 1
ATOM 642 C C . LEU A 1 82 ? -6.843 -8.630 -0.783 1.00 88.12 82 LEU A C 1
ATOM 644 O O . LEU A 1 82 ? -5.889 -8.523 -1.548 1.00 88.12 82 LEU A O 1
ATOM 648 N N . ALA A 1 83 ? -7.241 -7.623 -0.003 1.00 87.12 83 ALA A N 1
ATOM 649 C CA . ALA A 1 83 ? -6.561 -6.332 0.028 1.00 87.12 83 ALA A CA 1
ATOM 650 C C . ALA A 1 83 ? -5.139 -6.450 0.598 1.00 87.12 83 ALA A C 1
ATOM 652 O O . ALA A 1 83 ? -4.220 -5.822 0.075 1.00 87.12 83 ALA A O 1
ATOM 653 N N . GLN A 1 84 ? -4.926 -7.284 1.623 1.00 87.88 84 GLN A N 1
ATOM 654 C CA . GLN A 1 84 ? -3.584 -7.588 2.124 1.00 87.88 84 GLN A CA 1
ATOM 655 C C . GLN A 1 84 ? -2.729 -8.249 1.037 1.00 87.88 84 GLN A C 1
ATOM 657 O O . GLN A 1 84 ? -1.644 -7.757 0.744 1.00 87.88 84 GLN A O 1
ATOM 662 N N . LEU A 1 85 ? -3.226 -9.301 0.380 1.00 89.88 85 LEU A N 1
ATOM 663 C CA . LEU A 1 85 ? -2.507 -9.962 -0.715 1.00 89.88 85 LEU A CA 1
ATOM 664 C C . LEU A 1 85 ? -2.179 -8.988 -1.852 1.00 89.88 85 LEU A C 1
ATOM 666 O O . LEU A 1 85 ? -1.048 -8.967 -2.334 1.00 89.88 85 LEU A O 1
ATOM 670 N N . GLN A 1 86 ? -3.134 -8.137 -2.232 1.00 90.38 86 GLN A N 1
ATOM 671 C CA . GLN A 1 86 ? -2.931 -7.104 -3.241 1.00 90.38 86 GLN A CA 1
ATOM 672 C C . GLN A 1 86 ? -1.819 -6.125 -2.842 1.00 90.38 86 GLN A C 1
ATOM 674 O O . GLN A 1 86 ? -0.945 -5.845 -3.658 1.00 90.38 86 GLN A O 1
ATOM 679 N N . LEU A 1 87 ? -1.823 -5.613 -1.607 1.00 89.62 87 LEU A N 1
ATOM 680 C CA . LEU A 1 87 ? -0.782 -4.702 -1.116 1.00 89.62 87 LEU A CA 1
ATOM 681 C C . LEU A 1 87 ? 0.591 -5.391 -1.055 1.00 89.62 87 LEU A C 1
ATOM 683 O O . LEU A 1 87 ? 1.602 -4.772 -1.380 1.00 89.62 87 LEU A O 1
ATOM 687 N N . GLY A 1 88 ? 0.638 -6.677 -0.699 1.00 90.69 88 GLY A N 1
ATOM 688 C CA . GLY A 1 88 ? 1.872 -7.468 -0.707 1.00 90.69 88 GLY A CA 1
ATOM 689 C C . GLY A 1 88 ? 2.440 -7.631 -2.111 1.00 90.69 88 GLY A C 1
ATOM 690 O O . GLY A 1 88 ? 3.617 -7.368 -2.346 1.00 90.69 88 GLY A O 1
ATOM 691 N N . PHE A 1 89 ? 1.582 -7.988 -3.066 1.00 91.19 89 PHE A N 1
ATOM 692 C CA . PHE A 1 89 ? 1.965 -8.114 -4.468 1.00 91.19 89 PHE A CA 1
ATOM 693 C C . PHE A 1 89 ? 2.397 -6.768 -5.069 1.00 91.19 89 PHE A C 1
ATOM 695 O O . PHE A 1 89 ? 3.417 -6.690 -5.751 1.00 91.19 89 PHE A O 1
ATOM 702 N N . ALA A 1 90 ? 1.678 -5.688 -4.745 1.00 91.50 90 ALA A N 1
ATOM 703 C CA . ALA A 1 90 ? 2.041 -4.326 -5.128 1.00 91.50 90 ALA A CA 1
ATOM 704 C C . ALA A 1 90 ? 3.430 -3.939 -4.604 1.00 91.50 90 ALA A C 1
ATOM 706 O O . ALA A 1 90 ? 4.241 -3.400 -5.350 1.00 91.50 90 ALA A O 1
ATOM 707 N N . SER A 1 91 ? 3.722 -4.256 -3.338 1.00 93.06 91 SER A N 1
ATOM 708 C CA . SER A 1 91 ? 5.016 -3.983 -2.709 1.00 93.06 91 SER A CA 1
ATOM 709 C C . SER A 1 91 ? 6.165 -4.691 -3.433 1.00 93.06 91 SER A C 1
ATOM 711 O O . SER A 1 91 ? 7.183 -4.059 -3.702 1.00 93.06 91 SER A O 1
ATOM 713 N N . LEU A 1 92 ? 5.990 -5.957 -3.830 1.00 93.06 92 LEU A N 1
ATOM 714 C CA . LEU A 1 92 ? 7.001 -6.685 -4.605 1.00 93.06 92 LEU A CA 1
ATOM 715 C C . LEU A 1 92 ? 7.243 -6.056 -5.981 1.00 93.06 92 LEU A C 1
ATOM 717 O O . LEU A 1 92 ? 8.393 -5.861 -6.373 1.00 93.06 92 LEU A O 1
ATOM 721 N N . ILE A 1 93 ? 6.175 -5.695 -6.700 1.00 92.50 93 ILE A N 1
ATOM 722 C CA . ILE A 1 93 ? 6.291 -5.019 -8.000 1.00 92.50 93 ILE A CA 1
ATOM 723 C C . ILE A 1 93 ? 7.023 -3.685 -7.837 1.00 92.50 93 ILE A C 1
ATOM 725 O O . ILE A 1 93 ? 7.978 -3.415 -8.563 1.00 92.50 93 ILE A O 1
ATOM 729 N N . PHE A 1 94 ? 6.615 -2.858 -6.874 1.00 93.94 94 PHE A N 1
ATOM 730 C CA . PHE A 1 94 ? 7.243 -1.558 -6.645 1.00 93.94 94 PHE A CA 1
ATOM 731 C C . PHE A 1 94 ? 8.706 -1.683 -6.220 1.00 93.94 94 PHE A C 1
ATOM 733 O O . PHE A 1 94 ? 9.513 -0.861 -6.645 1.00 93.94 94 PHE A O 1
ATOM 740 N N . ALA A 1 95 ? 9.074 -2.725 -5.471 1.00 94.38 95 ALA A N 1
ATOM 741 C CA . ALA A 1 95 ? 10.464 -2.991 -5.121 1.00 94.38 95 ALA A CA 1
ATOM 742 C C . ALA A 1 95 ? 11.306 -3.311 -6.366 1.00 94.38 95 ALA A C 1
ATOM 744 O O . ALA A 1 95 ? 12.358 -2.706 -6.569 1.00 94.38 95 ALA A O 1
ATOM 745 N N . ILE A 1 96 ? 10.825 -4.215 -7.229 1.00 93.75 96 ILE A N 1
ATOM 746 C CA . ILE A 1 96 ? 11.535 -4.621 -8.453 1.00 93.75 96 ILE A CA 1
ATOM 747 C C . ILE A 1 96 ? 11.694 -3.429 -9.401 1.00 93.75 96 ILE A C 1
ATOM 749 O O . ILE A 1 96 ? 12.810 -3.102 -9.805 1.00 93.75 96 ILE A O 1
ATOM 753 N N . PHE A 1 97 ? 10.595 -2.741 -9.721 1.00 92.50 97 PHE A N 1
ATOM 754 C CA . PHE A 1 97 ? 10.640 -1.567 -10.594 1.00 92.50 97 PHE A CA 1
ATOM 755 C C . PHE A 1 97 ? 11.435 -0.419 -9.969 1.00 92.50 97 PHE A C 1
ATOM 757 O O . PHE A 1 97 ? 12.155 0.271 -10.682 1.00 92.50 97 PHE A O 1
ATOM 764 N N . GLY A 1 98 ? 11.356 -0.235 -8.650 1.00 93.88 98 GLY A N 1
ATOM 765 C CA . GLY A 1 98 ? 12.137 0.767 -7.930 1.00 93.88 98 GLY A CA 1
ATOM 766 C C . GLY A 1 98 ? 13.637 0.566 -8.115 1.00 93.88 98 GLY A C 1
ATOM 767 O O . GLY A 1 98 ? 14.334 1.514 -8.462 1.00 93.88 98 GLY A O 1
ATOM 768 N N . VAL A 1 99 ? 14.133 -0.668 -7.975 1.00 94.50 99 VAL A N 1
ATOM 769 C CA . VAL A 1 99 ? 15.551 -0.981 -8.223 1.00 94.50 99 VAL A CA 1
ATOM 770 C C . VAL A 1 99 ? 15.924 -0.743 -9.688 1.00 94.50 99 VAL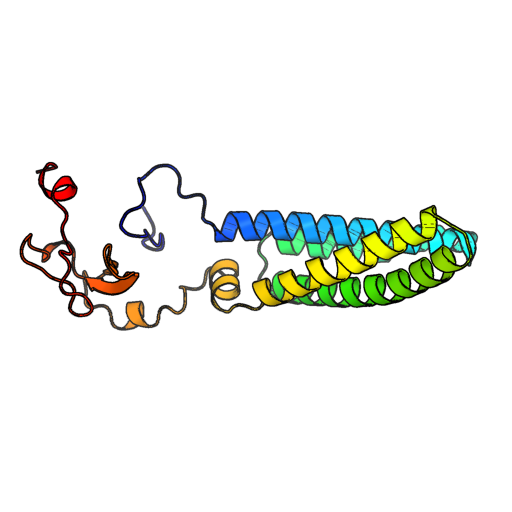 A C 1
ATOM 772 O O . VAL A 1 99 ? 16.949 -0.119 -9.950 1.00 94.50 99 VAL A O 1
ATOM 775 N N . ILE A 1 100 ? 15.094 -1.180 -10.643 1.00 92.88 100 ILE A N 1
ATOM 776 C CA . ILE A 1 100 ? 15.358 -0.987 -12.080 1.00 92.88 100 ILE A CA 1
ATOM 777 C C . ILE A 1 100 ? 15.479 0.504 -12.423 1.00 92.88 100 ILE A C 1
ATOM 779 O O . ILE A 1 100 ? 16.473 0.912 -13.023 1.00 92.88 100 ILE A O 1
ATOM 783 N N . TYR A 1 101 ? 14.510 1.323 -12.008 1.00 92.81 101 TYR A N 1
ATOM 784 C CA . TYR A 1 101 ? 14.519 2.761 -12.280 1.00 92.81 101 TYR A CA 1
ATOM 785 C C . TYR A 1 101 ? 15.650 3.489 -11.548 1.00 92.81 101 TYR A C 1
ATOM 787 O O . TYR A 1 101 ? 16.244 4.401 -12.113 1.00 92.81 101 TYR A O 1
ATOM 795 N N . LEU A 1 102 ? 16.027 3.061 -10.337 1.00 93.94 102 LEU A N 1
ATOM 796 C CA . LEU A 1 102 ? 17.207 3.609 -9.662 1.00 93.94 102 LEU A CA 1
ATOM 797 C C . LEU A 1 102 ? 18.494 3.318 -10.442 1.00 93.94 102 LEU A C 1
ATOM 799 O O . LEU A 1 102 ? 19.295 4.228 -10.637 1.00 93.94 102 LEU A O 1
ATOM 803 N N . LEU A 1 103 ? 18.683 2.088 -10.930 1.00 93.69 103 LEU A N 1
ATOM 804 C CA . LEU A 1 103 ? 19.855 1.733 -11.738 1.00 93.69 103 LEU A CA 1
ATOM 805 C C . LEU A 1 103 ? 19.905 2.525 -13.054 1.00 93.69 103 LEU A C 1
ATOM 807 O O . LEU A 1 103 ? 20.966 3.021 -13.428 1.00 93.69 103 LEU A O 1
ATOM 811 N N . GLN A 1 104 ? 18.763 2.690 -13.726 1.00 91.25 104 GLN A N 1
ATOM 812 C CA . GLN A 1 104 ? 18.649 3.526 -14.929 1.00 91.25 104 GLN A CA 1
ATOM 813 C C . GLN A 1 104 ? 18.894 5.009 -14.623 1.00 91.25 104 GLN A C 1
ATOM 815 O O . GLN A 1 104 ? 19.557 5.706 -15.388 1.00 91.25 104 GLN A O 1
ATOM 820 N N . GLY A 1 105 ? 18.429 5.485 -13.471 1.00 92.31 105 GLY A N 1
ATOM 821 C CA . GLY A 1 105 ? 18.650 6.852 -13.029 1.00 92.31 105 GLY A CA 1
ATOM 822 C C . GLY A 1 105 ? 20.119 7.159 -12.755 1.00 92.31 105 GLY A C 1
ATOM 823 O O . GLY A 1 105 ? 20.621 8.202 -13.173 1.00 92.31 105 GLY A O 1
ATOM 824 N N . LEU A 1 106 ? 20.844 6.217 -12.139 1.00 91.00 106 LEU A N 1
ATOM 825 C CA . LEU A 1 106 ? 22.297 6.311 -11.956 1.00 91.00 106 LEU A CA 1
ATOM 826 C C . LEU A 1 106 ? 23.055 6.362 -13.294 1.00 91.00 106 LEU A C 1
ATOM 828 O O . LEU A 1 106 ? 24.139 6.939 -13.349 1.00 91.00 106 LEU A O 1
ATOM 832 N N . ALA A 1 107 ? 22.488 5.808 -14.370 1.00 89.94 107 ALA A N 1
ATOM 833 C CA . ALA A 1 107 ? 23.066 5.862 -15.712 1.00 89.94 107 ALA A CA 1
ATOM 834 C C . ALA A 1 107 ? 22.902 7.231 -16.410 1.00 89.94 107 ALA A C 1
ATOM 836 O O . ALA A 1 107 ? 23.447 7.419 -17.497 1.00 89.94 107 ALA A O 1
ATOM 837 N N . GLY A 1 108 ? 22.203 8.196 -15.796 1.00 87.12 108 GLY A N 1
ATOM 838 C CA . GLY A 1 108 ? 22.194 9.597 -16.240 1.00 87.12 108 GLY A CA 1
ATOM 839 C C . GLY A 1 108 ? 20.818 10.256 -16.353 1.00 87.12 108 GLY A C 1
ATOM 840 O O . GLY A 1 108 ? 20.742 11.429 -16.714 1.00 87.12 108 GLY A O 1
ATOM 841 N N . SER A 1 109 ? 19.730 9.547 -16.043 1.00 91.62 109 SER A N 1
ATOM 842 C CA . SER A 1 109 ? 18.368 10.088 -16.115 1.00 91.62 109 SER A CA 1
ATOM 843 C C . SER A 1 109 ? 17.859 10.517 -14.737 1.00 91.62 109 SER A C 1
ATOM 845 O O . SER A 1 109 ? 17.518 9.700 -13.884 1.00 91.62 109 SER A O 1
ATOM 847 N N . ILE A 1 110 ? 17.751 11.829 -14.515 1.00 91.88 110 ILE A N 1
ATOM 848 C CA . ILE A 1 110 ? 17.183 12.380 -13.269 1.00 91.88 110 ILE A CA 1
ATOM 849 C C . ILE A 1 110 ? 15.735 11.911 -13.070 1.00 91.88 110 ILE A C 1
ATOM 851 O O . ILE A 1 110 ? 15.318 11.650 -11.942 1.00 91.88 110 ILE A O 1
ATOM 855 N N . TRP A 1 111 ? 14.972 11.779 -14.159 1.00 91.62 111 TRP A N 1
ATOM 856 C CA . TRP A 1 111 ? 13.576 11.354 -14.104 1.00 91.62 111 TRP A CA 1
ATOM 857 C C . TRP A 1 111 ? 13.428 9.926 -13.574 1.00 91.62 111 TRP A C 1
ATOM 859 O O . TRP A 1 111 ? 12.614 9.684 -12.682 1.00 91.62 111 TRP A O 1
ATOM 869 N N . ASP A 1 112 ? 14.269 9.006 -14.047 1.00 91.38 112 ASP A N 1
ATOM 870 C CA . ASP A 1 112 ? 14.241 7.610 -13.599 1.00 91.38 112 ASP A CA 1
ATOM 871 C C . ASP A 1 112 ? 14.716 7.485 -12.149 1.00 91.38 112 ASP A C 1
ATOM 873 O O . ASP A 1 112 ? 14.166 6.702 -11.377 1.00 91.38 112 ASP A O 1
ATOM 877 N N . LEU A 1 113 ? 15.659 8.331 -11.724 1.00 93.00 113 LEU A N 1
ATOM 878 C CA . LEU A 1 113 ? 16.109 8.373 -10.334 1.00 93.00 113 LEU A CA 1
ATOM 879 C C . LEU A 1 113 ? 14.989 8.838 -9.387 1.00 93.00 113 LEU A C 1
ATOM 881 O O . LEU A 1 113 ? 14.779 8.237 -8.329 1.00 93.00 113 LEU A O 1
ATOM 885 N N . LEU A 1 114 ? 14.229 9.867 -9.781 1.00 94.00 114 LEU A N 1
ATOM 886 C CA . LEU A 1 114 ? 13.060 10.340 -9.032 1.00 94.00 114 LEU A CA 1
ATOM 887 C C . LEU A 1 114 ? 11.956 9.280 -8.981 1.00 94.00 114 LEU A C 1
ATOM 889 O O . LEU A 1 114 ? 11.410 9.011 -7.908 1.00 94.00 114 LEU A O 1
ATOM 893 N N . LEU A 1 115 ? 11.646 8.656 -10.120 1.00 92.00 115 LEU A N 1
ATOM 894 C CA . LEU A 1 115 ? 10.625 7.616 -10.202 1.00 92.00 115 LEU A CA 1
ATOM 895 C C . LEU A 1 115 ? 11.017 6.386 -9.373 1.00 92.00 115 LEU A C 1
ATOM 897 O O . LEU A 1 115 ? 10.201 5.875 -8.606 1.00 92.00 115 LEU A O 1
ATOM 901 N N . GLY A 1 116 ? 12.277 5.957 -9.445 1.00 93.38 116 GLY A N 1
ATOM 902 C CA . GLY A 1 116 ? 12.823 4.876 -8.627 1.00 93.38 116 GLY A CA 1
ATOM 903 C C . GLY A 1 116 ? 12.742 5.179 -7.129 1.00 93.38 116 GLY A C 1
ATOM 904 O O . GLY A 1 116 ? 12.277 4.343 -6.352 1.00 93.38 116 GLY A O 1
ATOM 905 N N . GLY A 1 117 ? 13.094 6.402 -6.718 1.00 93.75 117 GLY A N 1
ATOM 906 C CA . GLY A 1 117 ? 12.958 6.855 -5.330 1.00 93.75 117 GLY A CA 1
ATOM 907 C C . GLY A 1 117 ? 11.507 6.845 -4.831 1.00 93.75 117 GLY A C 1
ATOM 908 O O . GLY A 1 117 ? 11.229 6.343 -3.738 1.00 93.75 117 GLY A O 1
ATOM 909 N N . LEU A 1 118 ? 10.563 7.326 -5.648 1.00 93.19 118 LEU A N 1
ATOM 910 C CA . LEU A 1 118 ? 9.130 7.285 -5.339 1.00 93.19 118 LEU A CA 1
ATOM 911 C C . LEU A 1 118 ? 8.630 5.844 -5.164 1.00 93.19 118 LEU A C 1
ATOM 913 O O . LEU A 1 118 ? 7.863 5.559 -4.244 1.00 93.19 118 LEU A O 1
ATOM 917 N N . MET A 1 119 ? 9.085 4.924 -6.010 1.00 93.06 119 MET A N 1
ATOM 918 C CA . MET A 1 119 ? 8.695 3.512 -5.972 1.00 93.06 119 MET A CA 1
ATOM 919 C C . MET A 1 119 ? 9.226 2.798 -4.723 1.00 93.06 119 MET A C 1
ATOM 921 O O . MET A 1 119 ? 8.497 2.034 -4.082 1.00 93.06 119 MET A O 1
ATOM 925 N N . VAL A 1 120 ? 10.451 3.111 -4.294 1.00 93.50 120 VAL A N 1
ATOM 926 C CA . VAL A 1 120 ? 10.991 2.632 -3.011 1.00 93.50 120 VAL A CA 1
ATOM 927 C C . VAL A 1 120 ? 10.185 3.191 -1.836 1.00 93.50 120 VAL A C 1
ATOM 929 O O . VAL A 1 120 ? 9.797 2.438 -0.939 1.00 93.50 120 VAL A O 1
ATOM 932 N N . TYR A 1 121 ? 9.848 4.484 -1.856 1.00 92.31 121 TYR A N 1
ATOM 933 C CA . TYR A 1 121 ? 8.988 5.083 -0.832 1.00 92.31 121 TYR A CA 1
ATOM 934 C C . TYR A 1 121 ? 7.611 4.400 -0.764 1.00 92.31 121 TYR A C 1
ATOM 936 O O . TYR A 1 121 ? 7.128 4.067 0.321 1.00 92.31 121 TYR A O 1
ATOM 944 N N . MET A 1 122 ? 7.004 4.127 -1.921 1.00 91.19 122 MET A N 1
ATOM 945 C CA . MET A 1 122 ? 5.724 3.424 -2.036 1.00 91.19 122 MET A CA 1
ATOM 946 C C . MET A 1 122 ? 5.800 1.978 -1.540 1.00 91.19 122 MET A C 1
ATOM 948 O O . MET A 1 122 ? 4.860 1.484 -0.916 1.00 91.19 122 MET A O 1
ATOM 952 N N . THR A 1 123 ? 6.933 1.311 -1.745 1.00 92.69 123 THR A N 1
ATOM 953 C CA . THR A 1 123 ? 7.190 -0.028 -1.203 1.00 92.69 123 THR A CA 1
ATOM 954 C C . THR A 1 123 ? 7.152 -0.007 0.326 1.00 92.69 123 THR A C 1
ATOM 956 O O . THR A 1 123 ? 6.404 -0.773 0.937 1.00 92.69 123 THR A O 1
ATOM 959 N N . ILE A 1 124 ? 7.893 0.915 0.953 1.00 90.56 124 ILE A N 1
ATOM 960 C CA . ILE A 1 124 ? 7.965 1.044 2.417 1.00 90.56 124 ILE A CA 1
ATOM 961 C C . ILE A 1 124 ? 6.601 1.436 3.000 1.00 90.56 124 ILE A C 1
ATOM 963 O O . ILE A 1 124 ? 6.173 0.878 4.014 1.00 90.56 124 ILE A O 1
ATOM 967 N N . SER A 1 125 ? 5.904 2.386 2.372 1.00 87.75 125 SER A N 1
ATOM 968 C CA . SER A 1 125 ? 4.601 2.863 2.847 1.00 87.75 125 SER A CA 1
ATOM 969 C C . SER A 1 125 ? 3.538 1.759 2.811 1.00 87.75 125 SER A C 1
ATOM 971 O O . SER A 1 125 ? 2.757 1.619 3.757 1.00 87.75 125 SER A O 1
ATOM 973 N N . THR A 1 126 ? 3.559 0.931 1.765 1.00 88.25 126 THR A N 1
ATOM 974 C CA . THR A 1 126 ? 2.654 -0.209 1.587 1.00 88.25 126 THR A CA 1
ATOM 975 C C . THR A 1 126 ? 2.951 -1.319 2.595 1.00 88.25 126 THR A C 1
ATOM 977 O O . THR A 1 126 ? 2.030 -1.825 3.237 1.00 88.25 126 THR A O 1
ATOM 980 N N . PHE A 1 127 ? 4.231 -1.641 2.814 1.00 86.31 127 PHE A N 1
ATOM 981 C CA . PHE A 1 127 ? 4.647 -2.685 3.753 1.00 86.31 127 PHE A CA 1
ATOM 982 C C . PHE A 1 127 ? 4.283 -2.346 5.206 1.00 86.31 127 PHE A C 1
ATOM 984 O O . PHE A 1 127 ? 3.691 -3.161 5.916 1.00 86.31 127 PHE A O 1
ATOM 991 N N . ARG A 1 128 ? 4.543 -1.102 5.640 1.00 84.19 128 ARG A N 1
ATOM 992 C CA . ARG A 1 128 ? 4.144 -0.632 6.981 1.00 84.19 128 ARG A CA 1
ATOM 993 C C . ARG A 1 128 ? 2.639 -0.748 7.195 1.00 84.19 128 ARG A C 1
ATOM 995 O O . ARG A 1 128 ? 2.197 -1.135 8.271 1.00 84.19 128 ARG A O 1
ATOM 1002 N N . ARG A 1 129 ? 1.842 -0.428 6.174 1.00 81.12 129 ARG A N 1
ATOM 1003 C CA . ARG A 1 129 ? 0.383 -0.501 6.275 1.00 81.12 129 ARG A CA 1
ATOM 1004 C C . ARG A 1 129 ? -0.135 -1.925 6.270 1.00 81.12 129 ARG A C 1
ATOM 1006 O O . ARG A 1 129 ? -1.022 -2.209 7.059 1.00 81.12 129 ARG A O 1
ATOM 1013 N N . MET A 1 130 ? 0.443 -2.833 5.490 1.00 83.31 130 MET A N 1
ATOM 1014 C CA . MET A 1 130 ? 0.106 -4.258 5.572 1.00 83.31 130 MET A CA 1
ATOM 1015 C C . MET A 1 130 ? 0.201 -4.781 7.015 1.00 83.31 130 MET A C 1
ATOM 1017 O O . MET A 1 130 ? -0.745 -5.410 7.489 1.00 83.31 130 MET A O 1
ATOM 1021 N N . SER A 1 131 ? 1.283 -4.443 7.726 1.00 77.19 131 SER A N 1
ATOM 1022 C CA . SER A 1 131 ? 1.462 -4.807 9.139 1.00 77.19 131 SER A CA 1
ATOM 1023 C C . SER A 1 131 ? 0.414 -4.180 10.070 1.00 77.19 131 SER A C 1
ATOM 1025 O O . SER A 1 131 ? 0.132 -4.735 11.128 1.00 77.19 131 SER A O 1
ATOM 1027 N N . LEU A 1 132 ? -0.166 -3.031 9.705 1.00 74.69 132 LEU A N 1
ATOM 1028 C CA . LEU A 1 132 ? -1.247 -2.409 10.473 1.00 74.69 132 LEU A CA 1
ATOM 1029 C C . LEU A 1 132 ? -2.586 -3.125 10.261 1.00 74.69 132 LEU A C 1
ATOM 1031 O O . LEU A 1 132 ? -3.338 -3.286 11.221 1.00 74.69 132 LEU A O 1
ATOM 1035 N N . LEU A 1 133 ? -2.875 -3.578 9.034 1.00 78.44 133 LEU A N 1
ATOM 1036 C CA . LEU A 1 133 ? -4.101 -4.327 8.727 1.00 78.44 133 LEU A CA 1
ATOM 1037 C C . LEU A 1 133 ? -4.114 -5.725 9.357 1.00 78.44 133 LEU A C 1
ATOM 1039 O O . LEU A 1 133 ? -5.190 -6.277 9.566 1.00 78.44 133 LEU A O 1
ATOM 1043 N N . SER A 1 134 ? -2.947 -6.314 9.635 1.00 76.50 134 SER A N 1
ATOM 1044 C CA . SER A 1 134 ? -2.845 -7.623 10.293 1.00 76.50 134 SER A CA 1
ATOM 1045 C C . SER A 1 134 ? -3.073 -7.578 11.804 1.00 76.50 134 SER A C 1
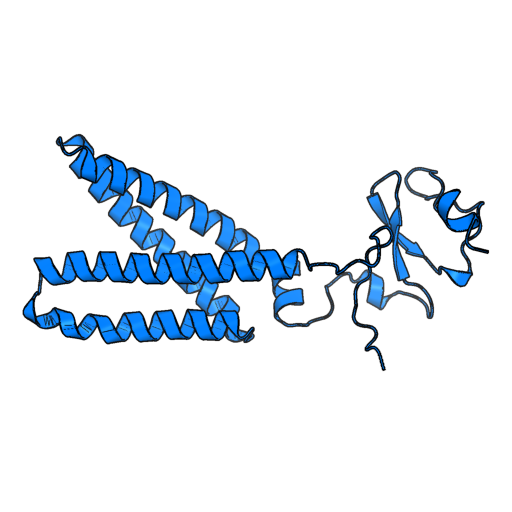ATOM 1047 O O . SER A 1 134 ? -3.116 -8.630 12.436 1.00 76.50 134 SER A O 1
ATOM 1049 N N . ASN A 1 135 ? -3.214 -6.393 12.404 1.00 76.62 135 ASN A N 1
ATOM 1050 C CA . ASN A 1 135 ? -3.505 -6.287 13.829 1.00 76.62 135 ASN A CA 1
ATOM 1051 C C . ASN A 1 135 ? -4.886 -6.869 14.145 1.00 76.62 135 ASN A C 1
ATOM 1053 O O . ASN A 1 135 ? -5.884 -6.494 13.528 1.00 76.62 135 ASN A O 1
ATOM 1057 N N . HIS A 1 136 ? -4.947 -7.726 15.166 1.00 73.25 136 HIS A N 1
ATOM 1058 C CA . HIS A 1 136 ? -6.179 -8.383 15.610 1.00 73.25 136 HIS A CA 1
ATOM 1059 C C . HIS A 1 136 ? -7.302 -7.380 15.934 1.00 73.25 136 HIS A C 1
ATOM 1061 O O . HIS A 1 136 ? -8.450 -7.624 15.579 1.00 73.25 136 HIS A O 1
ATOM 1067 N N . LEU A 1 137 ? -6.966 -6.211 16.499 1.00 70.12 137 LEU A N 1
ATOM 1068 C CA . LEU A 1 137 ? -7.923 -5.129 16.773 1.00 70.12 137 LEU A CA 1
ATOM 1069 C C . LEU A 1 137 ? -8.588 -4.586 15.500 1.00 70.12 137 LEU A C 1
ATOM 1071 O O . LEU A 1 137 ? -9.796 -4.366 15.474 1.00 70.12 137 LEU A O 1
ATOM 1075 N N . PHE A 1 138 ? -7.811 -4.389 14.429 1.00 73.88 138 PHE A N 1
ATOM 1076 C CA . PHE A 1 138 ? -8.344 -3.892 13.160 1.00 73.88 138 PHE A CA 1
ATOM 1077 C C . PHE A 1 138 ? -9.215 -4.947 12.475 1.00 73.88 138 PHE A C 1
ATOM 1079 O O . PHE A 1 138 ? -10.256 -4.611 11.916 1.00 73.88 138 PHE A O 1
ATOM 1086 N N . VAL A 1 139 ? -8.811 -6.219 12.541 1.00 78.69 139 VAL A N 1
ATOM 1087 C CA . VAL A 1 139 ? -9.580 -7.336 11.974 1.00 78.69 139 VAL A CA 1
ATOM 1088 C C . VAL A 1 139 ? -10.922 -7.502 12.691 1.00 78.69 139 VAL A C 1
ATOM 1090 O O . VAL A 1 139 ? -11.938 -7.622 12.008 1.00 78.69 139 VAL A O 1
ATOM 1093 N N . ALA A 1 140 ? -10.938 -7.447 14.028 1.00 73.12 140 ALA A N 1
ATOM 1094 C CA . ALA A 1 140 ? -12.160 -7.537 14.829 1.00 73.12 140 ALA A CA 1
ATOM 1095 C C . ALA A 1 140 ? -13.132 -6.388 14.502 1.00 73.12 140 ALA A C 1
ATOM 1097 O O . ALA A 1 140 ? -14.266 -6.636 14.093 1.00 73.12 140 ALA A O 1
ATOM 1098 N N . TRP A 1 141 ? -12.649 -5.137 14.526 1.00 79.38 141 TRP A N 1
ATOM 1099 C CA . TRP A 1 141 ? -13.447 -3.966 14.135 1.00 79.38 141 TRP A CA 1
ATOM 1100 C C . TRP A 1 141 ? -13.964 -4.058 12.688 1.00 79.38 141 TRP A C 1
ATOM 1102 O O . TRP A 1 141 ? -15.119 -3.740 12.413 1.00 79.38 141 TRP A O 1
ATOM 1112 N N . TYR A 1 142 ? -13.137 -4.525 11.743 1.00 77.00 142 TYR A N 1
ATOM 1113 C CA . TYR A 1 142 ? -13.522 -4.633 10.331 1.00 77.00 142 TYR A CA 1
ATOM 1114 C C . TYR A 1 142 ? -14.622 -5.675 10.095 1.00 77.00 142 TYR A C 1
ATOM 1116 O O . TYR A 1 142 ? -15.451 -5.495 9.202 1.00 77.00 142 TYR A O 1
ATOM 1124 N N . ARG A 1 143 ? -14.633 -6.760 10.878 1.00 78.31 143 ARG A N 1
ATOM 1125 C CA . ARG A 1 143 ? -15.660 -7.809 10.814 1.00 78.31 143 ARG A CA 1
ATOM 1126 C C . ARG A 1 143 ? -16.928 -7.471 11.598 1.00 78.31 143 ARG A C 1
ATOM 1128 O O . ARG A 1 143 ? -17.911 -8.188 11.447 1.00 78.31 143 ARG A O 1
ATOM 1135 N N . GLY A 1 144 ? -16.915 -6.398 12.391 1.00 68.56 144 GLY A N 1
ATOM 1136 C CA . GLY A 1 144 ? -17.981 -6.118 13.353 1.00 68.56 144 GLY A CA 1
ATOM 1137 C C . GLY A 1 144 ? -18.044 -7.168 14.465 1.00 68.56 144 GLY A C 1
ATOM 1138 O O . GLY A 1 144 ? -19.107 -7.387 15.032 1.00 68.56 144 GLY A O 1
ATOM 1139 N N . GLU A 1 145 ? -16.930 -7.858 14.728 1.00 66.06 145 GLU A N 1
ATOM 1140 C CA . GLU A 1 145 ? -16.794 -8.749 15.878 1.00 66.06 145 GLU A CA 1
ATOM 1141 C C . GLU A 1 145 ? -16.500 -7.892 17.116 1.00 66.06 145 GLU A C 1
ATOM 1143 O O . GLU A 1 145 ? -15.781 -6.889 17.029 1.00 66.06 145 GLU A O 1
ATOM 1148 N N . ASN A 1 146 ? -17.036 -8.294 18.272 1.00 54.62 146 ASN A N 1
ATOM 1149 C CA . ASN A 1 146 ? -16.705 -7.662 19.546 1.00 54.62 146 ASN A CA 1
ATOM 1150 C C . ASN A 1 146 ? -15.182 -7.665 19.707 1.00 54.62 146 ASN A C 1
ATOM 1152 O O . ASN A 1 146 ? -14.536 -8.705 19.548 1.00 54.62 146 ASN A O 1
ATOM 1156 N N . LEU A 1 147 ? -14.597 -6.491 19.960 1.00 57.88 147 LEU A N 1
ATOM 1157 C CA . LEU A 1 147 ? -13.156 -6.370 20.156 1.00 57.88 147 LEU A CA 1
ATOM 1158 C C . LEU A 1 147 ? -12.729 -7.360 21.251 1.00 57.88 147 LEU A C 1
ATOM 1160 O O . LEU A 1 147 ? -13.395 -7.413 22.286 1.00 57.88 147 LEU A O 1
ATOM 1164 N N . PRO A 1 148 ? -11.633 -8.117 21.060 1.00 48.31 148 PRO A N 1
ATOM 1165 C CA . PRO A 1 148 ? -11.141 -9.111 22.011 1.00 48.31 148 PRO A CA 1
ATOM 1166 C C . PRO A 1 148 ? -10.473 -8.436 23.217 1.00 48.31 148 PRO A C 1
ATOM 1168 O O . PRO A 1 148 ? -9.379 -8.798 23.641 1.00 48.31 148 PRO A O 1
ATOM 1171 N N . PHE A 1 149 ? -11.121 -7.423 23.786 1.00 51.78 149 PHE A N 1
ATOM 1172 C CA . PHE A 1 149 ? -10.984 -7.163 25.200 1.00 51.78 149 PHE A CA 1
ATOM 1173 C C . PHE A 1 149 ? -11.742 -8.291 25.889 1.00 51.78 149 PHE A C 1
ATOM 1175 O O . PHE A 1 149 ? -12.913 -8.154 26.219 1.00 51.78 149 PHE A O 1
ATOM 1182 N N . ASP A 1 150 ? -11.054 -9.410 26.116 1.00 43.25 150 ASP A N 1
ATOM 1183 C CA . ASP A 1 150 ? -11.545 -10.551 26.904 1.00 43.25 150 ASP A CA 1
ATOM 1184 C C . ASP A 1 150 ? -12.029 -10.135 28.308 1.00 43.25 150 ASP A C 1
ATOM 1186 O O . ASP A 1 150 ? -12.672 -10.905 29.016 1.00 43.25 150 ASP A O 1
ATOM 1190 N N . ALA A 1 151 ? -11.763 -8.889 28.702 1.00 43.91 151 ALA A N 1
ATOM 1191 C CA . ALA A 1 151 ? -12.327 -8.271 29.876 1.00 43.91 151 ALA A CA 1
ATOM 1192 C C . ALA A 1 151 ? -13.865 -8.157 29.803 1.00 43.91 151 ALA A C 1
ATOM 1194 O O . ALA A 1 151 ? -14.492 -8.462 30.805 1.00 43.91 151 ALA A O 1
ATOM 1195 N N . THR A 1 152 ? -14.511 -7.858 28.661 1.00 45.47 152 THR A N 1
ATOM 1196 C CA . THR A 1 152 ? -15.995 -7.756 28.606 1.00 45.47 152 THR A CA 1
ATOM 1197 C C . THR A 1 152 ? -16.720 -9.08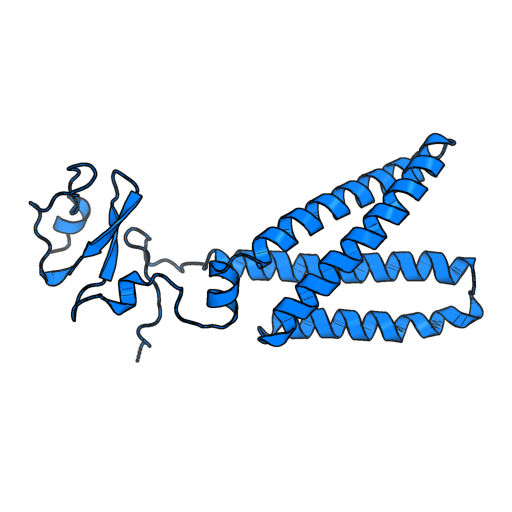6 28.817 1.00 45.47 152 THR A C 1
ATOM 1199 O O . THR A 1 152 ? -17.896 -9.082 29.169 1.00 45.47 152 THR A O 1
ATOM 1202 N N . SER A 1 153 ? -16.036 -10.223 28.647 1.00 41.53 153 SER A N 1
ATOM 1203 C CA . SER A 1 153 ? -16.614 -11.554 28.885 1.00 41.53 153 SER A CA 1
ATOM 1204 C C . SER A 1 153 ? -16.704 -11.927 30.374 1.00 41.53 153 SER A C 1
ATOM 1206 O O . SER A 1 153 ? -17.480 -12.809 30.732 1.00 41.53 153 SER A O 1
ATOM 1208 N N . ASN A 1 154 ? -15.944 -11.239 31.237 1.00 42.56 154 ASN A N 1
ATOM 1209 C CA . ASN A 1 154 ? -15.945 -11.403 32.696 1.00 42.56 154 ASN A CA 1
ATOM 1210 C C . ASN A 1 154 ? -16.450 -10.151 33.435 1.00 42.56 154 ASN A C 1
ATOM 1212 O O . ASN A 1 154 ? -16.261 -10.042 34.644 1.00 42.56 154 ASN A O 1
ATOM 1216 N N . LEU A 1 155 ? -17.074 -9.211 32.722 1.00 46.78 155 LEU A N 1
ATOM 1217 C CA . LEU A 1 155 ? -17.723 -8.058 33.336 1.00 46.78 155 LEU A CA 1
ATOM 1218 C C . LEU A 1 155 ? -19.014 -8.525 34.027 1.00 46.78 155 LEU A C 1
ATOM 1220 O O . LEU A 1 155 ? -19.885 -9.132 33.397 1.00 46.78 155 LEU A O 1
ATOM 1224 N N . ALA A 1 156 ? -19.141 -8.257 35.326 1.00 51.84 156 ALA A N 1
ATOM 1225 C CA . ALA A 1 156 ? -20.395 -8.448 36.044 1.00 51.84 156 ALA A CA 1
ATOM 1226 C C . ALA A 1 156 ? -21.480 -7.513 35.473 1.00 51.84 156 ALA A C 1
ATOM 1228 O O . ALA A 1 156 ? -21.187 -6.497 34.839 1.00 51.84 156 ALA A O 1
ATOM 1229 N N . ALA A 1 157 ? -22.758 -7.852 35.670 1.00 50.09 157 ALA A N 1
ATOM 1230 C CA . ALA A 1 157 ? -23.864 -7.042 35.161 1.00 50.09 157 ALA A CA 1
ATOM 1231 C C . ALA A 1 157 ? -23.772 -5.592 35.686 1.00 50.09 157 ALA A C 1
ATOM 1233 O O . ALA A 1 157 ? -23.923 -5.359 36.883 1.00 50.09 157 ALA A O 1
ATOM 1234 N N . GLY A 1 158 ? -23.536 -4.635 34.781 1.00 57.16 158 GLY A N 1
ATOM 1235 C CA . GLY A 1 158 ? -23.382 -3.209 35.102 1.00 57.16 158 GLY A CA 1
ATOM 1236 C C . GLY A 1 158 ? -21.937 -2.698 35.152 1.00 57.16 158 GLY A C 1
ATOM 1237 O O . GLY A 1 158 ? -21.731 -1.504 35.356 1.00 57.16 158 GLY A O 1
ATOM 1238 N N . GLU A 1 159 ? -20.937 -3.553 34.933 1.00 58.78 159 GLU A N 1
ATOM 1239 C CA . GLU A 1 159 ? -19.551 -3.117 34.765 1.00 58.78 159 GLU A CA 1
ATOM 1240 C C . GLU A 1 159 ? -19.285 -2.649 33.324 1.00 58.78 159 GLU A C 1
ATOM 1242 O O . GLU A 1 159 ? -19.850 -3.165 32.361 1.00 58.78 159 GLU A O 1
ATOM 1247 N N . ILE A 1 160 ? -18.410 -1.656 33.173 1.00 66.81 160 ILE A N 1
ATOM 1248 C CA . ILE A 1 160 ? -17.879 -1.147 31.908 1.00 66.81 160 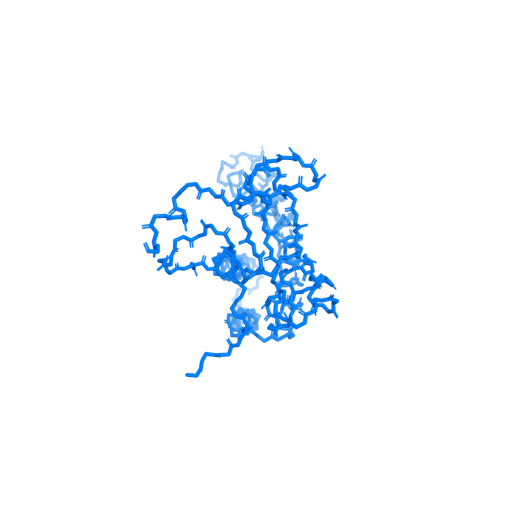ILE A CA 1
ATOM 1249 C C . ILE A 1 160 ? -16.355 -1.070 31.998 1.00 66.81 160 ILE A C 1
ATOM 1251 O O . ILE A 1 160 ? -15.781 -0.939 33.079 1.00 66.81 160 ILE A O 1
ATOM 1255 N N . LEU A 1 161 ? -15.676 -1.119 30.856 1.00 64.00 161 LEU A N 1
ATOM 1256 C CA . LEU A 1 161 ? -14.233 -0.909 30.810 1.00 64.00 161 LEU A CA 1
ATOM 1257 C C . LEU A 1 161 ? -13.928 0.580 30.690 1.00 64.00 161 LEU A C 1
ATOM 1259 O O . LEU A 1 161 ? -14.380 1.238 29.755 1.00 64.00 161 LEU A O 1
ATOM 1263 N N . ALA A 1 162 ? -13.119 1.096 31.606 1.00 63.91 162 ALA A N 1
ATOM 1264 C CA . ALA A 1 162 ? -12.644 2.468 31.584 1.00 63.91 162 ALA A CA 1
ATOM 1265 C C . ALA A 1 162 ? -11.128 2.540 31.740 1.00 63.91 162 ALA A C 1
ATOM 1267 O O . ALA A 1 162 ? -10.474 1.648 32.281 1.00 63.91 162 ALA A O 1
ATOM 1268 N N . MET A 1 163 ? -10.561 3.634 31.247 1.00 68.62 163 MET A N 1
ATOM 1269 C CA . MET A 1 163 ? -9.132 3.896 31.312 1.00 68.62 163 MET A CA 1
ATOM 1270 C C . MET A 1 163 ? -8.857 4.922 32.407 1.00 68.62 163 MET A C 1
ATOM 1272 O O . MET A 1 163 ? -9.500 5.968 32.453 1.00 68.62 163 MET A O 1
ATOM 1276 N N . CYS A 1 164 ? -7.903 4.636 33.293 1.00 69.06 164 CYS A N 1
ATOM 1277 C CA . CYS A 1 164 ? -7.542 5.564 34.361 1.00 69.06 164 CYS A CA 1
ATOM 1278 C C . CYS A 1 164 ? -6.930 6.856 33.775 1.00 69.06 164 CYS A C 1
ATOM 1280 O O . CYS A 1 164 ? -5.956 6.759 33.018 1.00 69.06 164 CYS A O 1
ATOM 1282 N N . PRO A 1 165 ? -7.399 8.055 34.177 1.00 68.75 165 PRO A N 1
ATOM 1283 C CA . PRO A 1 165 ? -6.908 9.331 33.644 1.00 68.75 165 PRO A CA 1
ATOM 1284 C C . PRO A 1 165 ? -5.446 9.630 34.011 1.00 68.75 165 PRO A C 1
ATOM 1286 O O . PRO A 1 165 ? -4.777 10.396 33.324 1.00 68.75 165 PRO A O 1
ATOM 1289 N N . HIS A 1 166 ? -4.925 9.012 35.075 1.00 70.62 166 HIS A N 1
ATOM 1290 C CA . HIS A 1 166 ? -3.582 9.290 35.591 1.00 70.62 166 HIS A CA 1
ATOM 1291 C C . HIS A 1 166 ? -2.495 8.350 35.061 1.00 70.62 166 HIS A C 1
ATOM 1293 O O . HIS A 1 166 ? -1.358 8.776 34.881 1.00 70.62 166 HIS A O 1
ATOM 1299 N N . CYS A 1 167 ? -2.811 7.073 34.826 1.00 66.19 167 CYS A N 1
ATOM 1300 C CA . CYS A 1 167 ? -1.805 6.075 34.439 1.00 66.19 167 CYS A CA 1
ATOM 1301 C C . CYS A 1 167 ? -2.169 5.245 33.213 1.00 66.19 167 CYS A C 1
ATOM 1303 O O . CYS A 1 167 ? -1.399 4.361 32.845 1.00 66.19 167 CYS A O 1
ATOM 1305 N N . SER A 1 168 ? -3.313 5.516 32.573 1.00 72.88 168 SER A N 1
ATOM 1306 C CA . SER A 1 168 ? -3.733 4.798 31.366 1.00 72.88 168 SER A CA 1
ATOM 1307 C C . SER A 1 168 ? -3.882 3.279 31.563 1.00 72.88 168 SER A C 1
ATOM 1309 O O . SER A 1 168 ? -3.875 2.523 30.597 1.00 72.88 168 SER A O 1
ATOM 1311 N N . SER A 1 169 ? -4.029 2.801 32.803 1.00 68.62 169 SER A N 1
ATOM 1312 C CA . SER A 1 169 ? -4.392 1.405 33.054 1.00 68.62 169 SER A CA 1
ATOM 1313 C C . SER A 1 169 ? -5.855 1.174 32.686 1.00 68.62 169 SER A C 1
ATOM 1315 O O . SER A 1 169 ? -6.699 2.027 32.966 1.00 68.62 169 SER A O 1
ATOM 1317 N N . VAL A 1 170 ? -6.156 0.020 32.093 1.00 70.25 170 VAL A N 1
ATOM 1318 C CA . VAL A 1 170 ? -7.528 -0.417 31.797 1.00 70.25 170 VAL A CA 1
ATOM 1319 C C . VAL A 1 170 ? -8.114 -1.078 33.045 1.00 70.25 170 VAL A C 1
ATOM 1321 O O . VAL A 1 170 ? -7.479 -1.958 33.623 1.00 70.25 170 VAL A O 1
ATOM 1324 N N . LEU A 1 171 ? -9.304 -0.647 33.462 1.00 69.12 171 LEU A N 1
ATOM 1325 C CA . LEU A 1 171 ? -10.045 -1.172 34.608 1.00 69.12 171 LEU A CA 1
ATOM 1326 C C . LEU A 1 171 ? -11.479 -1.519 34.213 1.00 69.12 171 LEU A C 1
ATOM 1328 O O . LEU A 1 171 ? -12.078 -0.827 33.397 1.00 69.12 171 LEU A O 1
ATOM 1332 N N . ALA A 1 172 ? -12.034 -2.555 34.836 1.00 70.69 172 ALA A N 1
ATOM 1333 C CA . ALA A 1 172 ? -13.476 -2.759 34.894 1.00 70.69 172 ALA A CA 1
ATOM 1334 C C . ALA A 1 172 ? -14.031 -1.933 36.064 1.00 70.69 172 ALA A C 1
ATOM 1336 O O . ALA A 1 172 ? -13.520 -2.033 37.180 1.00 70.69 172 ALA A O 1
ATOM 1337 N N . ILE A 1 173 ? -15.017 -1.080 35.799 1.00 69.94 173 ILE A N 1
ATOM 1338 C CA . ILE A 1 173 ? -15.664 -0.212 36.788 1.00 69.94 173 ILE A CA 1
ATOM 1339 C C . ILE A 1 173 ? -17.181 -0.298 36.638 1.00 69.94 173 ILE A C 1
ATOM 1341 O O . ILE A 1 173 ? -17.681 -0.447 35.530 1.00 69.94 173 ILE A O 1
ATOM 1345 N N . GLN A 1 174 ? -17.927 -0.140 37.726 1.00 75.38 174 GLN A N 1
ATOM 1346 C CA . GLN A 1 174 ? -19.379 0.032 37.682 1.00 75.38 174 GLN A CA 1
ATOM 1347 C C . GLN A 1 174 ? -19.698 1.508 37.958 1.00 75.38 174 GLN A C 1
ATOM 1349 O O . GLN A 1 174 ? -19.530 1.940 39.099 1.00 75.38 174 GLN A O 1
ATOM 1354 N N . PRO A 1 175 ? -20.120 2.304 36.954 1.00 67.25 175 PRO A N 1
ATOM 1355 C CA . PRO A 1 175 ? -20.282 3.754 37.102 1.00 67.25 175 PRO A CA 1
ATOM 1356 C C . PRO A 1 175 ? -21.245 4.143 38.223 1.00 67.25 175 PRO A C 1
ATOM 1358 O O . PRO A 1 175 ? -20.995 5.104 38.936 1.00 67.25 175 PRO A O 1
ATOM 1361 N N . GLU A 1 176 ? -22.301 3.350 38.421 1.00 72.06 176 GLU A N 1
ATOM 1362 C CA . GLU A 1 176 ? -23.316 3.561 39.462 1.00 72.06 176 GLU A CA 1
ATOM 1363 C C . GLU A 1 176 ? -22.783 3.362 40.892 1.00 72.06 176 GLU A C 1
ATOM 1365 O O . GLU A 1 176 ? -23.409 3.809 41.850 1.00 72.06 176 GLU A O 1
ATOM 1370 N N . LEU A 1 177 ? -21.639 2.688 41.051 1.00 71.38 177 LEU A N 1
ATOM 1371 C CA . LEU A 1 177 ? -21.012 2.407 42.347 1.00 71.38 177 LEU A CA 1
ATOM 1372 C C . LEU A 1 177 ? -19.757 3.250 42.603 1.00 71.38 177 LEU A C 1
ATOM 1374 O O . LEU A 1 177 ? -19.176 3.137 43.681 1.00 71.38 177 LEU A O 1
ATOM 1378 N N . LEU A 1 178 ? -19.331 4.076 41.642 1.00 71.81 178 LEU A N 1
ATOM 1379 C CA . LEU A 1 178 ? -18.138 4.904 41.791 1.00 71.81 178 LEU A CA 1
ATOM 1380 C C . LEU A 1 178 ? -18.413 6.102 42.696 1.00 71.81 178 LEU A C 1
ATOM 1382 O O . LEU A 1 178 ? -19.320 6.897 42.469 1.00 71.81 178 LEU A O 1
ATOM 1386 N N . SER A 1 179 ? -17.575 6.255 43.713 1.00 72.94 179 SER A N 1
ATOM 1387 C CA . SER A 1 179 ? -17.586 7.379 44.639 1.00 72.94 179 SER A CA 1
ATOM 1388 C C . SER A 1 179 ? -16.386 8.293 44.392 1.00 72.94 179 SER A C 1
ATOM 1390 O O . SER A 1 179 ? -15.336 7.865 43.916 1.00 72.94 179 SER A O 1
ATOM 1392 N N . SER A 1 180 ? -16.477 9.554 44.823 1.00 71.44 180 SER A N 1
ATOM 1393 C CA . SER A 1 180 ? -15.367 10.524 44.789 1.00 71.44 180 SER A CA 1
ATOM 1394 C C . SER A 1 180 ? -14.122 10.101 45.585 1.00 71.44 180 SER A C 1
ATOM 1396 O O . SER A 1 180 ? -13.089 10.765 45.532 1.00 71.44 180 SER A O 1
ATOM 1398 N N . LYS A 1 181 ? -14.212 9.003 46.341 1.00 74.62 181 LYS A N 1
ATOM 1399 C CA . LYS A 1 181 ? -13.125 8.422 47.134 1.00 74.62 181 LYS A CA 1
ATOM 1400 C C . LYS A 1 181 ? -12.388 7.286 46.424 1.00 74.62 181 LYS A C 1
ATOM 1402 O O . LYS A 1 181 ? -11.373 6.828 46.953 1.00 74.62 181 LYS A O 1
ATOM 1407 N N . ASP A 1 182 ? -12.876 6.828 45.274 1.00 77.62 182 ASP A N 1
ATOM 1408 C CA . ASP A 1 182 ? -12.306 5.668 44.598 1.00 77.62 182 ASP A CA 1
ATOM 1409 C C . ASP A 1 182 ? -11.007 6.015 43.871 1.00 77.62 182 ASP A C 1
ATOM 1411 O O . ASP A 1 182 ? -10.905 6.977 43.101 1.00 77.62 182 ASP A O 1
ATOM 1415 N N . LYS A 1 183 ? -9.988 5.196 44.138 1.00 81.12 183 LYS A N 1
ATOM 1416 C CA . LYS A 1 183 ? -8.625 5.375 43.641 1.00 81.12 183 LYS A CA 1
ATOM 1417 C C . LYS A 1 183 ? -8.230 4.235 42.723 1.00 81.12 183 LYS A C 1
ATOM 1419 O O . LYS A 1 183 ? -8.589 3.080 42.936 1.00 81.12 183 LYS A O 1
ATOM 1424 N N . CYS A 1 184 ? -7.414 4.559 41.730 1.00 77.00 184 CYS A N 1
ATOM 1425 C CA . CYS A 1 184 ? -6.839 3.566 40.844 1.00 77.00 184 CYS A CA 1
ATOM 1426 C C . CYS A 1 184 ? -5.884 2.636 41.625 1.00 77.00 184 CYS A C 1
ATOM 1428 O O . CYS A 1 184 ? -4.932 3.131 42.223 1.00 77.00 184 CYS A O 1
ATOM 1430 N N . PRO A 1 185 ? -6.040 1.304 41.574 1.00 79.19 185 PRO A N 1
ATOM 1431 C CA . PRO A 1 185 ? -5.141 0.357 42.239 1.00 79.19 185 PRO A CA 1
ATOM 1432 C C . PRO A 1 185 ? -3.716 0.360 41.666 1.00 79.19 185 PRO A C 1
ATOM 1434 O O . PRO A 1 185 ? -2.786 -0.072 42.339 1.00 79.19 185 PRO A O 1
ATOM 1437 N N . ASN A 1 186 ? -3.528 0.843 40.432 1.00 75.12 186 ASN A N 1
ATOM 1438 C CA . ASN A 1 186 ? -2.223 0.862 39.773 1.00 75.12 186 ASN A CA 1
ATOM 1439 C C . ASN A 1 186 ? -1.410 2.133 40.077 1.00 75.12 186 ASN A C 1
ATOM 1441 O O . ASN A 1 186 ? -0.188 2.077 40.163 1.00 75.12 186 ASN A O 1
ATOM 1445 N N . CYS A 1 187 ? -2.064 3.289 40.230 1.00 77.12 187 CYS A N 1
ATOM 1446 C CA . CYS A 1 187 ? -1.364 4.569 40.414 1.00 77.12 187 CYS A CA 1
ATOM 1447 C C . CYS A 1 187 ? -1.867 5.418 41.583 1.00 77.12 187 CYS A C 1
ATOM 1449 O O . CYS A 1 187 ? -1.387 6.534 41.766 1.00 77.12 187 CYS A O 1
ATOM 1451 N N . SER A 1 188 ? -2.859 4.935 42.331 1.00 81.94 188 SER A N 1
ATOM 1452 C CA . SER A 1 188 ? -3.513 5.634 43.447 1.00 81.94 188 SER A CA 1
ATOM 1453 C C . SER A 1 188 ? -4.110 7.005 43.096 1.00 81.94 188 SER A C 1
ATOM 1455 O O . SER A 1 188 ? -4.445 7.782 43.993 1.00 81.94 188 SER A O 1
ATOM 1457 N N . GLY A 1 189 ? -4.242 7.303 41.800 1.00 76.44 189 GLY A N 1
ATOM 1458 C CA . GLY A 1 189 ? -4.872 8.516 41.285 1.00 76.44 189 GLY A CA 1
ATOM 1459 C C . GLY A 1 189 ? -6.389 8.433 41.400 1.00 76.44 189 GLY A C 1
ATOM 1460 O O . GLY A 1 189 ? -6.945 7.333 41.380 1.00 76.44 189 GLY A O 1
ATOM 1461 N N . ASP A 1 190 ? -7.043 9.581 41.526 1.00 79.06 190 ASP A N 1
ATOM 1462 C CA . ASP A 1 190 ? -8.492 9.648 41.699 1.00 79.06 190 ASP A CA 1
ATOM 1463 C C . ASP A 1 190 ? -9.199 9.250 40.396 1.00 79.06 190 ASP A C 1
ATOM 1465 O O . ASP A 1 190 ? -8.806 9.666 39.303 1.00 79.06 190 ASP A O 1
ATOM 1469 N N . LEU A 1 191 ? -10.206 8.378 40.498 1.00 73.50 191 LEU A N 1
ATOM 1470 C CA . LEU A 1 191 ? -10.974 7.918 39.334 1.00 73.50 191 LEU A CA 1
ATOM 1471 C C . LEU A 1 191 ? -12.089 8.899 38.950 1.00 73.50 191 LEU A C 1
ATOM 1473 O O . LEU A 1 191 ? -12.492 8.933 37.790 1.00 73.50 191 LEU A O 1
ATOM 1477 N N . VAL A 1 192 ? -12.547 9.711 39.905 1.00 72.94 192 VAL A N 1
ATOM 1478 C CA . VAL A 1 192 ? -13.579 10.737 39.726 1.00 72.94 192 VAL A CA 1
ATOM 1479 C C . VAL A 1 192 ? -12.928 12.112 39.872 1.00 72.94 192 VAL A C 1
ATOM 1481 O O . VAL A 1 192 ? -12.400 12.452 40.929 1.00 72.94 192 VAL A O 1
ATOM 1484 N N . THR A 1 193 ? -12.940 12.905 38.803 1.00 67.31 193 THR A N 1
ATOM 1485 C CA . THR A 1 193 ? -12.395 14.272 38.790 1.00 67.31 193 THR A CA 1
ATOM 1486 C C . THR A 1 193 ? -13.477 15.294 39.136 1.00 67.31 193 THR A C 1
ATOM 1488 O O . THR A 1 193 ? -14.639 15.085 38.816 1.00 67.31 193 THR A O 1
ATOM 1491 N N . GLY A 1 194 ? -13.120 16.436 39.735 1.00 59.97 194 GLY A N 1
ATOM 1492 C CA . GLY A 1 194 ? -14.097 17.449 40.180 1.00 59.97 194 GLY A CA 1
ATOM 1493 C C . GLY A 1 194 ? -15.103 17.908 39.111 1.00 59.97 194 GLY A C 1
ATOM 1494 O O . GLY A 1 194 ? -16.251 18.167 39.442 1.00 59.97 194 GLY A O 1
ATOM 1495 N N . SER A 1 195 ? -14.719 17.893 37.831 1.00 56.12 195 SER A N 1
ATOM 1496 C CA . SER A 1 195 ? -15.595 18.252 36.707 1.00 56.12 195 SER A CA 1
ATOM 1497 C C . SER A 1 195 ? -16.775 17.299 36.479 1.00 56.12 195 SER A C 1
ATOM 1499 O O . SER A 1 195 ? -17.718 17.680 35.802 1.00 56.12 195 SER A O 1
ATOM 1501 N N . THR A 1 196 ? -16.738 16.066 37.000 1.00 55.22 196 THR A N 1
ATOM 1502 C CA . THR A 1 196 ? -17.863 15.112 36.918 1.00 55.22 196 THR A CA 1
ATOM 1503 C C . THR A 1 196 ? -18.765 15.154 38.152 1.00 55.22 196 THR A C 1
ATOM 1505 O O . THR A 1 196 ? -19.778 14.471 38.177 1.00 55.22 196 THR A O 1
ATOM 1508 N N . LEU A 1 197 ? -18.393 15.919 39.186 1.00 53.84 197 LEU A N 1
ATOM 1509 C CA . LEU A 1 197 ? -19.194 16.123 40.401 1.00 53.84 197 LEU A CA 1
ATOM 1510 C C . LEU A 1 197 ? -20.049 17.399 40.333 1.00 53.84 197 LEU A C 1
ATOM 1512 O O . LEU A 1 197 ? -20.890 17.609 41.197 1.00 53.84 197 LEU A O 1
ATOM 1516 N N . GLU A 1 198 ? -19.822 18.261 39.338 1.00 48.91 198 GLU A N 1
ATOM 1517 C CA . GLU A 1 198 ? -20.557 19.522 39.145 1.00 48.91 198 GLU A CA 1
ATOM 1518 C C . GLU A 1 198 ? -21.810 19.373 38.256 1.00 48.91 198 GLU A C 1
ATOM 1520 O O . GLU A 1 198 ? -22.528 20.351 38.063 1.00 48.91 198 GLU A O 1
ATOM 1525 N N . GLU A 1 199 ? -22.085 18.176 37.718 1.00 48.91 199 GLU A N 1
ATOM 1526 C CA . GLU A 1 199 ? -23.278 17.877 36.899 1.00 48.91 199 GLU A CA 1
ATOM 1527 C C . GLU A 1 199 ? -24.442 17.221 37.684 1.00 48.91 199 GLU A C 1
ATOM 1529 O O . GLU A 1 199 ? -25.427 16.819 37.062 1.00 48.91 199 GLU A O 1
ATOM 1534 N N . GLU A 1 200 ? -24.374 17.145 39.023 1.00 42.34 200 GLU A N 1
ATOM 1535 C CA . GLU A 1 200 ? -25.520 16.770 39.887 1.00 42.34 200 GLU A CA 1
ATOM 1536 C C . GLU A 1 200 ? -26.330 17.976 40.390 1.00 42.34 200 GLU A C 1
ATOM 1538 O O . GLU A 1 200 ? -25.728 18.956 40.890 1.00 42.34 200 GLU A O 1
#

Foldseek 3Di:
DDDPQPQDAPPDDPDDCPPVLVVLLVVLLVLLVVLLVVVLVVVQVVCVPPPVVCNVVSCVVSVVSVVLSVCSVVLDLVSLVVSLVSLVVSLVVLQVQLVVLCVVVVVPNVVSVVSSVVSPVSSVVSVVSSVVSPDQQSSCVSNVHRRPPVVVVVQDVQWDWYAAPPPRDIDTDRPVPDDQCDADPVPRHGRDDPVNVVVD

pLDDT: mean 75.89, std 17.02, range [31.05, 94.5]

Sequence (200 aa):
MQSGDDIVFAGSVPEKFNDPLSRLHQQTSNLVLATTLMIGLLLWGVLSTIASSAIYLISVPLFFLGWIWYAFKSRRSYALVLAQLQLGFASLIFAIFGVIYLLQGLAGSIWDLLLGGLMVYMTISTFRRMSLLSNHLFVAWYRGENLPFDATSNLAAGEILAMCPHCSSVLAIQPELLSSKDKCPNCSGDLVTGSTLEEE

Radius of gyration: 24.55 Å; chains: 1; bounding box: 56×31×77 Å